Protein AF-A0A545UIY9-F1 (afdb_monomer_lite)

Sequence (228 aa):
MKNSAKHIVIAIAFALILVAITLTVGWLFYSEAGKTIEDFYLKLGELSLQVAIIVIVGTIIKSLFDWSMSQHSRQVEVSESRKELMKRMRSVHVTIANARDLMVAHQSAKSWAEQSRRLLNLLPEVEDLAEDVKVSSGMFKNRDSIVSGIEGIADYLNKCSSEYIEHHDAVDSGYRKKQKLENTIVDNQMSWVKDFMDAGEFYQKEYLSNLDKSKGVMRTEIYGGVHG

Organism: NCBI:txid2592383

pLDDT: mean 87.11, std 12.99, range [41.03, 98.19]

Foldseek 3Di:
DVVLVVVLVVLLVVLVVLLVVLQVVLVVLVVVCVPDDPPPSVVVSVVSVVVSVCSNVVSVVVSVVVVVVVVVVVVVVLLVLLVVLLVLLVVLVVLLVVLLVQCLVPQALVSLLVSLVSLVVCLVSLVVSLVSLVPDPPSAPLSVLQSQLSVLQSVLSVLSVVLCVVCSVLRVVCVVVVHGNVVSCVVVVSPSSVCSNVVHDCVCPRNVVSCCSHSVRSCCRNVPDPPD

Radius of gyration: 33.73 Å; chains: 1; bounding box: 65×29×101 Å

Structure (mmCIF, N/CA/C/O backbone):
dat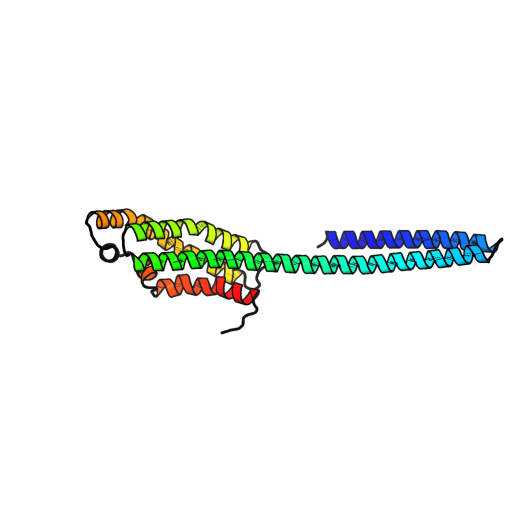a_AF-A0A545UIY9-F1
#
_entry.id   AF-A0A545UIY9-F1
#
loop_
_atom_site.group_PDB
_atom_site.id
_atom_site.type_symbol
_atom_site.label_atom_id
_atom_site.label_alt_id
_atom_site.label_comp_id
_atom_site.label_asym_id
_atom_site.label_entity_id
_atom_site.label_seq_id
_atom_site.pdbx_PDB_ins_code
_atom_site.Cartn_x
_atom_site.Cartn_y
_atom_site.Cartn_z
_atom_site.occupancy
_atom_site.B_iso_or_equiv
_atom_site.auth_seq_id
_atom_site.auth_comp_id
_atom_site.auth_asym_id
_atom_site.auth_atom_id
_atom_site.pdbx_PDB_model_num
ATOM 1 N N . MET A 1 1 ? -9.304 -6.339 27.858 1.00 52.50 1 MET A N 1
ATOM 2 C CA . MET A 1 1 ? -10.671 -6.284 28.447 1.00 52.50 1 MET A CA 1
ATOM 3 C C . MET A 1 1 ? -10.740 -6.647 29.935 1.00 52.50 1 MET A C 1
ATOM 5 O O . MET A 1 1 ? -11.487 -5.984 30.640 1.00 52.50 1 MET A O 1
ATOM 9 N N . LYS A 1 2 ? -9.960 -7.616 30.452 1.00 50.41 2 LYS A N 1
ATOM 10 C CA . LYS A 1 2 ? -10.029 -8.043 31.871 1.00 50.41 2 LYS A CA 1
ATOM 11 C C . LYS A 1 2 ? -9.797 -6.930 32.916 1.00 50.41 2 LYS A C 1
ATOM 13 O O . LYS A 1 2 ? -10.440 -6.966 33.956 1.00 50.41 2 LYS A O 1
ATOM 18 N N . ASN A 1 3 ? -8.945 -5.934 32.655 1.00 57.59 3 ASN A N 1
ATOM 19 C CA . ASN A 1 3 ? -8.663 -4.879 33.645 1.00 57.59 3 ASN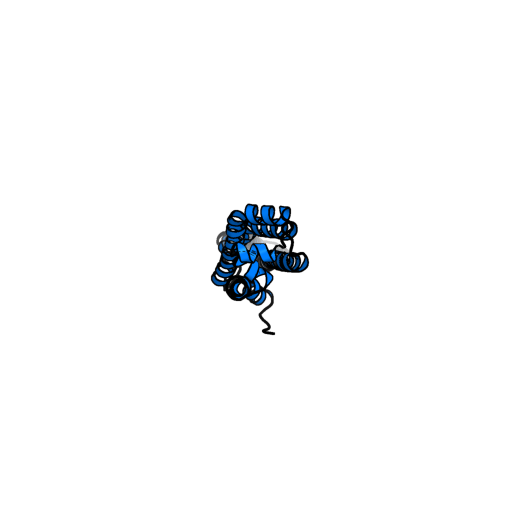 A CA 1
ATOM 20 C C . ASN A 1 3 ? -9.783 -3.834 33.778 1.00 57.59 3 ASN A C 1
ATOM 22 O O . ASN A 1 3 ? -10.075 -3.408 34.887 1.00 57.59 3 ASN A O 1
ATOM 26 N N . SER A 1 4 ? -10.478 -3.479 32.693 1.00 54.94 4 SER A N 1
ATOM 27 C CA . SER A 1 4 ? -11.601 -2.524 32.756 1.00 54.94 4 SER A CA 1
ATOM 28 C C . SER A 1 4 ? -12.792 -3.100 33.535 1.00 54.94 4 SER A C 1
ATOM 30 O O . SER A 1 4 ? -13.357 -2.414 34.380 1.00 54.94 4 SER A O 1
ATOM 32 N N . ALA A 1 5 ? -13.081 -4.396 33.366 1.00 67.75 5 ALA A N 1
ATOM 33 C CA . ALA A 1 5 ? -14.084 -5.087 34.176 1.00 67.75 5 ALA A CA 1
ATOM 34 C C . ALA A 1 5 ? -13.715 -5.098 35.671 1.00 67.75 5 ALA A C 1
ATOM 36 O O . ALA A 1 5 ? -14.576 -4.867 36.511 1.00 67.75 5 ALA A O 1
ATOM 37 N N . LYS A 1 6 ? -12.431 -5.290 36.013 1.00 70.75 6 LYS A N 1
ATOM 38 C CA . LYS A 1 6 ? -11.962 -5.217 37.407 1.00 70.75 6 LYS A CA 1
ATOM 39 C C . LYS A 1 6 ? -12.166 -3.828 38.015 1.00 70.75 6 LYS A C 1
ATOM 41 O O . LYS A 1 6 ? -12.644 -3.745 39.137 1.00 70.75 6 LYS A O 1
ATOM 46 N N . HIS A 1 7 ? -11.853 -2.752 37.291 1.00 68.88 7 HIS A N 1
ATOM 47 C CA . HIS A 1 7 ? -12.054 -1.389 37.798 1.00 68.88 7 HIS A CA 1
ATOM 48 C C . HIS A 1 7 ? -13.534 -1.045 37.991 1.00 68.88 7 HIS A C 1
ATOM 50 O O . HIS A 1 7 ? -13.875 -0.428 38.995 1.00 68.88 7 HIS A O 1
ATOM 56 N N . ILE A 1 8 ? -14.411 -1.505 37.093 1.00 67.38 8 ILE A N 1
ATOM 57 C CA . ILE A 1 8 ? -15.866 -1.350 37.241 1.00 67.38 8 ILE A CA 1
ATOM 58 C C . ILE A 1 8 ? -16.361 -2.119 38.473 1.00 67.38 8 ILE A C 1
ATOM 60 O O . ILE A 1 8 ? -17.084 -1.563 39.291 1.00 67.38 8 ILE A O 1
ATOM 64 N N . VAL A 1 9 ? -15.920 -3.367 38.659 1.00 72.69 9 VAL A N 1
ATOM 65 C CA . VAL A 1 9 ? -16.284 -4.175 39.836 1.00 72.69 9 VAL A CA 1
ATOM 66 C C . VAL A 1 9 ? -15.783 -3.533 41.133 1.00 72.69 9 VAL A C 1
ATOM 68 O O . VAL A 1 9 ? -16.528 -3.485 42.106 1.00 72.69 9 VAL A O 1
ATOM 71 N N . ILE A 1 10 ? -14.561 -2.991 41.149 1.00 73.75 10 ILE A N 1
ATOM 72 C CA . ILE A 1 10 ? -14.009 -2.282 42.313 1.00 73.75 10 ILE A CA 1
ATOM 73 C C . ILE A 1 10 ? -14.802 -1.002 42.601 1.00 73.75 10 ILE A C 1
ATOM 75 O O . ILE A 1 10 ? -15.134 -0.753 43.755 1.00 73.75 10 ILE A O 1
ATOM 79 N N . ALA A 1 11 ? -15.150 -0.213 41.580 1.00 71.88 11 ALA A N 1
ATOM 80 C CA . ALA A 1 11 ? -15.948 1.001 41.747 1.00 71.88 11 ALA A CA 1
ATOM 81 C C . ALA A 1 11 ? -17.360 0.695 42.274 1.00 71.88 11 ALA A C 1
ATOM 83 O O . ALA A 1 11 ? -17.833 1.371 43.185 1.00 71.88 11 ALA A O 1
ATOM 84 N N . ILE A 1 12 ? -18.000 -0.362 41.763 1.00 71.81 12 ILE A N 1
ATOM 85 C CA . ILE A 1 12 ? -19.298 -0.842 42.254 1.00 71.81 12 ILE A CA 1
ATOM 86 C C . ILE A 1 12 ? -19.177 -1.328 43.703 1.00 71.81 12 ILE A C 1
ATOM 88 O O . ILE A 1 12 ? -19.998 -0.957 44.535 1.00 71.81 12 ILE A O 1
ATOM 92 N N . ALA A 1 13 ? -18.142 -2.105 44.035 1.00 73.56 13 ALA A N 1
ATOM 93 C CA . ALA A 1 13 ? -17.906 -2.566 45.402 1.00 73.56 13 ALA A CA 1
ATOM 94 C C . ALA A 1 13 ? -17.689 -1.391 46.369 1.00 73.56 13 ALA A C 1
ATOM 96 O O . ALA A 1 13 ? -18.262 -1.376 47.455 1.00 73.56 13 ALA A O 1
ATOM 97 N N . PHE A 1 14 ? -16.925 -0.375 45.962 1.00 77.19 14 PHE A N 1
ATOM 98 C CA . PHE A 1 14 ? -16.686 0.821 46.768 1.00 77.19 14 PHE A CA 1
ATOM 99 C C . PHE A 1 14 ? -17.965 1.646 46.962 1.00 77.19 14 PHE A C 1
ATOM 101 O O . PHE A 1 14 ? -18.240 2.094 48.072 1.00 77.19 14 PHE A O 1
ATOM 108 N N . ALA A 1 15 ? -18.783 1.790 45.913 1.00 71.25 15 ALA A N 1
ATOM 109 C CA . ALA A 1 15 ? -20.087 2.443 45.999 1.00 71.25 15 ALA A CA 1
ATOM 110 C C . ALA A 1 15 ? -21.039 1.691 46.943 1.00 71.25 15 ALA A C 1
ATOM 112 O O . ALA A 1 15 ? -21.681 2.316 47.780 1.00 71.25 15 ALA A O 1
ATOM 113 N N . LEU A 1 16 ? -21.082 0.355 46.876 1.00 74.75 16 LEU A N 1
ATOM 114 C CA . LEU A 1 16 ? -21.884 -0.472 47.784 1.00 74.75 16 LEU A CA 1
ATOM 115 C C . LEU A 1 16 ? -21.414 -0.360 49.241 1.00 74.75 16 LEU A C 1
ATOM 117 O O . LEU A 1 16 ? -22.250 -0.293 50.138 1.00 74.75 16 LEU A O 1
ATOM 121 N N . ILE A 1 17 ? -20.100 -0.289 49.482 1.00 76.62 17 ILE A N 1
ATOM 122 C CA . ILE A 1 17 ? -19.536 -0.056 50.821 1.00 76.62 17 ILE A CA 1
ATOM 123 C C . ILE A 1 17 ? -19.945 1.326 51.341 1.00 76.62 17 ILE A C 1
ATOM 125 O O . ILE A 1 17 ? -20.389 1.437 52.479 1.00 76.62 17 ILE A O 1
ATOM 129 N N . LEU A 1 18 ? -19.852 2.370 50.514 1.00 73.81 18 LEU A N 1
ATOM 130 C CA . LEU A 1 18 ? -20.284 3.726 50.870 1.00 73.81 18 LEU A CA 1
ATOM 131 C C . LEU A 1 18 ? -21.773 3.773 51.220 1.00 73.81 18 LEU A C 1
ATOM 133 O O . LEU A 1 18 ? -22.132 4.352 52.240 1.00 73.81 18 LEU A O 1
ATOM 137 N N . VAL A 1 19 ? -22.612 3.097 50.429 1.00 75.25 19 VAL A N 1
ATOM 138 C CA . VAL A 1 19 ? -24.053 2.960 50.678 1.00 75.25 19 VAL A CA 1
ATOM 139 C C . VAL A 1 19 ? -24.310 2.233 51.993 1.00 75.25 19 VAL A C 1
ATOM 141 O O . VAL A 1 19 ? -25.092 2.717 52.810 1.00 75.25 19 VAL A O 1
ATOM 144 N N . ALA A 1 20 ? -23.620 1.115 52.234 1.00 74.81 20 ALA A N 1
ATOM 145 C CA . ALA A 1 20 ? -23.715 0.369 53.483 1.00 74.81 20 ALA A CA 1
ATOM 146 C C . ALA A 1 20 ? -23.305 1.234 54.682 1.00 74.81 20 ALA A C 1
ATOM 148 O O . ALA A 1 20 ? -24.018 1.246 55.680 1.00 74.81 20 ALA A O 1
ATOM 149 N N . ILE A 1 21 ? -22.228 2.019 54.575 1.00 76.88 21 ILE A N 1
ATOM 150 C CA . ILE A 1 21 ? -21.802 2.962 55.617 1.00 76.88 21 ILE A CA 1
ATOM 151 C C . ILE A 1 21 ? -22.883 4.022 55.852 1.00 76.88 21 ILE A C 1
ATOM 153 O O . ILE A 1 21 ? -23.285 4.211 56.995 1.00 76.88 21 ILE A O 1
ATOM 157 N N . THR A 1 22 ? -23.416 4.666 54.808 1.00 71.00 22 THR A N 1
ATOM 158 C CA . THR A 1 22 ? -24.484 5.673 54.964 1.00 71.00 22 THR A CA 1
ATOM 159 C C . THR A 1 22 ? -25.766 5.097 55.553 1.00 71.00 22 THR A C 1
ATOM 161 O O . THR A 1 22 ? -26.370 5.738 56.406 1.00 71.00 22 THR A O 1
ATOM 164 N N . LEU A 1 23 ? -26.159 3.879 55.168 1.00 74.12 23 LEU A N 1
ATOM 165 C CA . LEU A 1 23 ? -27.322 3.195 55.736 1.00 74.12 23 LEU A CA 1
ATOM 166 C C . LEU A 1 23 ? -27.083 2.798 57.194 1.00 74.12 23 LEU A C 1
ATOM 168 O O . LEU A 1 23 ? -27.982 2.946 58.011 1.00 74.12 23 LEU A O 1
ATOM 172 N N . THR A 1 24 ? -25.875 2.343 57.539 1.00 77.25 24 THR A N 1
ATOM 173 C CA . THR A 1 24 ? -25.513 1.972 58.918 1.00 77.25 24 THR A CA 1
ATOM 174 C C . THR A 1 24 ? -25.480 3.203 59.822 1.00 77.25 24 THR A C 1
ATOM 176 O O . THR A 1 24 ? -26.011 3.175 60.927 1.00 77.25 24 THR A O 1
ATOM 179 N N . VAL A 1 25 ? -24.905 4.305 59.334 1.00 76.12 25 VAL A N 1
ATOM 180 C CA . VAL A 1 25 ? -24.880 5.596 60.031 1.00 76.12 25 VAL A CA 1
ATOM 181 C C . VAL A 1 25 ? -26.299 6.154 60.173 1.00 76.12 25 VAL A C 1
ATOM 183 O O . VAL A 1 25 ? -26.684 6.555 61.266 1.00 76.12 25 VAL A O 1
ATOM 186 N N . GLY A 1 26 ? -27.109 6.116 59.111 1.00 69.56 26 GLY A N 1
ATOM 187 C CA . GLY A 1 26 ? -28.513 6.527 59.150 1.00 69.56 26 GLY A CA 1
ATOM 188 C C . GLY A 1 26 ? -29.356 5.680 60.106 1.00 69.56 26 GLY A C 1
ATOM 189 O O . GLY A 1 26 ? -30.165 6.227 60.849 1.00 69.56 26 GLY A O 1
ATOM 190 N N . TRP A 1 27 ? -29.127 4.364 60.150 1.00 74.81 27 TRP A N 1
ATOM 191 C CA . TRP A 1 27 ? -29.798 3.454 61.080 1.00 74.81 27 TRP A CA 1
ATOM 192 C C . TRP A 1 27 ? -29.417 3.726 62.539 1.00 74.81 27 TRP A C 1
ATOM 194 O O . TRP A 1 27 ? -30.308 3.783 63.380 1.00 74.81 27 TRP A O 1
ATOM 204 N N . LEU A 1 28 ? -28.133 3.972 62.827 1.00 75.88 28 LEU A N 1
ATOM 205 C CA . LEU A 1 28 ? -27.660 4.377 64.159 1.00 75.88 28 LEU A CA 1
ATOM 206 C C . LEU A 1 28 ? -28.274 5.709 64.610 1.00 75.88 28 LEU A C 1
ATOM 208 O O . LEU A 1 28 ? -28.700 5.850 65.750 1.00 75.88 28 LEU A O 1
ATOM 212 N N . PHE A 1 29 ? -28.375 6.694 63.717 1.00 69.38 29 PHE A N 1
ATOM 213 C CA . PHE A 1 29 ? -29.054 7.948 64.048 1.00 69.38 29 PHE A CA 1
ATOM 214 C C . PHE A 1 29 ? -30.562 7.759 64.254 1.00 69.38 29 PHE A C 1
ATOM 216 O O . PHE A 1 29 ? -31.135 8.380 65.144 1.00 69.38 29 PHE A O 1
ATOM 223 N N . TYR A 1 30 ? -31.202 6.883 63.476 1.00 63.59 30 TYR A N 1
ATOM 224 C CA . TYR A 1 30 ? -32.621 6.559 63.621 1.00 63.59 30 TYR A CA 1
ATOM 225 C C . TYR A 1 30 ? -32.920 5.805 64.928 1.00 63.59 30 TYR A C 1
ATOM 227 O O . TYR A 1 30 ? -33.932 6.082 65.573 1.00 63.59 30 TYR A O 1
ATOM 235 N N . SER A 1 31 ? -32.044 4.888 65.359 1.00 68.88 31 SER A N 1
ATOM 236 C CA . SER A 1 31 ? -32.199 4.174 66.635 1.00 68.88 31 SER A CA 1
ATOM 237 C C . SER A 1 31 ? -32.085 5.101 67.842 1.00 68.88 31 SER A C 1
ATOM 239 O O . SER A 1 31 ? -32.825 4.943 68.815 1.00 68.88 31 SER A O 1
ATOM 241 N N . GLU A 1 32 ? -31.204 6.097 67.764 1.00 64.50 32 GLU A N 1
ATOM 242 C CA . GLU A 1 32 ? -31.015 7.103 68.810 1.00 64.50 32 GLU A CA 1
ATOM 243 C C . GLU A 1 32 ? -32.138 8.157 68.810 1.00 64.50 32 GLU A C 1
ATOM 245 O O . GLU A 1 32 ? -32.551 8.618 69.877 1.00 64.50 32 GLU A O 1
ATOM 250 N N . ALA A 1 33 ? -32.700 8.483 67.639 1.00 54.50 33 ALA A N 1
ATOM 251 C CA . ALA A 1 33 ? -33.823 9.414 67.485 1.00 54.50 33 ALA A CA 1
ATOM 252 C C . ALA A 1 33 ? -35.091 8.977 68.231 1.00 54.50 33 ALA A C 1
ATOM 254 O O . ALA A 1 33 ? -35.854 9.824 68.693 1.00 54.50 33 ALA A O 1
ATOM 255 N N . GLY A 1 34 ? -35.283 7.667 68.424 1.00 53.84 34 GLY A N 1
ATOM 256 C CA . GLY A 1 34 ? -36.383 7.115 69.218 1.00 53.84 34 GLY A CA 1
ATOM 257 C C . GLY A 1 34 ? -36.361 7.506 70.704 1.00 53.84 34 GLY A C 1
ATOM 258 O O . GLY A 1 34 ? -37.271 7.122 71.436 1.00 53.84 34 GLY A O 1
ATOM 259 N N . LYS A 1 35 ? -35.339 8.244 71.176 1.00 59.72 35 LYS A N 1
ATOM 260 C CA . LYS A 1 35 ? -35.193 8.640 72.586 1.00 59.72 35 LYS A CA 1
ATOM 261 C C . LYS A 1 35 ? -35.317 10.140 72.864 1.00 59.72 35 LYS A C 1
ATOM 263 O O . LYS A 1 35 ? -35.659 10.468 73.998 1.00 59.72 35 LYS A O 1
ATOM 268 N N . THR A 1 36 ? -35.066 11.060 71.923 1.00 55.97 36 THR A N 1
ATOM 269 C CA . THR A 1 36 ? -35.376 12.505 72.080 1.00 55.97 36 THR A CA 1
ATOM 270 C C . THR A 1 36 ? -35.113 13.296 70.782 1.00 55.97 36 THR A C 1
ATOM 272 O O . THR A 1 36 ? -34.025 13.206 70.222 1.00 55.97 36 THR A O 1
ATOM 275 N N . ILE A 1 37 ? -36.078 14.144 70.378 1.00 56.81 37 ILE A N 1
ATOM 276 C CA . ILE A 1 37 ? -36.086 15.071 69.212 1.00 56.81 37 ILE A CA 1
ATOM 277 C C . ILE A 1 37 ? -36.343 14.377 67.853 1.00 56.81 37 ILE A C 1
ATOM 279 O O . ILE A 1 37 ? -35.426 14.066 67.101 1.00 56.81 37 ILE A O 1
ATOM 283 N N . GLU A 1 38 ? -37.624 14.185 67.520 1.00 61.72 38 GLU A N 1
ATOM 284 C CA . GLU A 1 38 ? -38.102 13.334 66.410 1.00 61.72 38 GLU A CA 1
ATOM 285 C C . GLU A 1 38 ? -37.836 13.886 64.990 1.00 61.72 38 GLU A C 1
ATOM 287 O O . GLU A 1 38 ? -37.510 13.125 64.082 1.00 61.72 38 GLU A O 1
ATOM 292 N N . ASP A 1 39 ? -37.906 15.201 64.773 1.00 64.94 39 ASP A N 1
ATOM 293 C CA . ASP A 1 39 ? -37.977 15.766 63.410 1.00 64.94 39 ASP A CA 1
ATOM 294 C C . ASP A 1 39 ? -36.617 15.934 62.703 1.00 64.94 39 ASP A C 1
ATOM 296 O O . ASP A 1 39 ? -36.519 15.902 61.473 1.00 64.94 39 ASP A O 1
ATOM 300 N N . PHE A 1 40 ? -35.543 16.136 63.471 1.00 69.31 40 PHE A N 1
ATOM 301 C CA . PHE A 1 40 ? -34.217 16.430 62.918 1.00 69.31 40 PHE A CA 1
ATOM 302 C C . PHE A 1 40 ? -33.537 15.175 62.358 1.00 69.31 40 PHE A C 1
ATOM 304 O O . PHE A 1 40 ? -33.017 15.192 61.241 1.00 69.31 40 PHE A O 1
ATOM 311 N N . TYR A 1 41 ? -33.583 14.068 63.103 1.00 65.06 41 TYR A N 1
ATOM 312 C CA . TYR A 1 41 ? -32.955 12.809 62.702 1.00 65.06 41 TYR A CA 1
ATOM 313 C C . TYR A 1 41 ? -33.697 12.109 61.560 1.00 65.06 41 TYR A C 1
ATOM 315 O O . TYR A 1 41 ? -33.049 11.519 60.696 1.00 65.06 41 TYR A O 1
ATOM 323 N N . LEU A 1 42 ? -35.029 12.231 61.498 1.00 68.44 42 LEU A N 1
ATOM 324 C CA . LEU A 1 42 ? -35.821 11.759 60.358 1.00 68.44 42 LEU A CA 1
ATOM 325 C C . LEU A 1 42 ? -35.393 12.449 59.055 1.00 68.44 42 LEU A C 1
ATOM 327 O O . LEU A 1 42 ? -35.101 11.772 58.069 1.00 68.44 42 LEU A O 1
ATOM 331 N N . LYS A 1 43 ? -35.258 13.783 59.072 1.00 74.62 43 LYS A N 1
ATOM 332 C CA . LYS A 1 43 ? -34.784 14.558 57.912 1.00 74.62 43 LYS A CA 1
ATOM 333 C C . LYS A 1 43 ? -33.350 14.210 57.521 1.00 74.62 43 LYS A C 1
ATOM 335 O O . LYS A 1 43 ? -33.047 14.128 56.336 1.00 74.62 43 LYS A O 1
ATOM 340 N N . LEU A 1 44 ? -32.470 13.976 58.494 1.00 74.06 44 LEU A N 1
ATOM 341 C CA . LEU A 1 44 ? -31.090 13.543 58.244 1.00 74.06 44 LEU A CA 1
ATOM 342 C C . LEU A 1 44 ? -31.028 12.154 57.595 1.00 74.06 44 LEU A C 1
ATOM 344 O O . LEU A 1 44 ? -30.260 11.955 56.653 1.00 74.06 44 LEU A O 1
ATOM 348 N N . GLY A 1 45 ? -31.867 11.220 58.051 1.00 69.25 45 GLY A N 1
ATOM 349 C CA . GLY A 1 45 ? -32.016 9.895 57.451 1.00 69.25 45 GLY A CA 1
ATOM 350 C C . GLY A 1 45 ? -32.500 9.970 56.002 1.00 69.25 45 GLY A C 1
ATOM 351 O O . GLY A 1 45 ? -31.872 9.389 55.117 1.00 69.25 45 GLY A O 1
ATOM 352 N N . GLU A 1 46 ? -33.546 10.752 55.735 1.00 76.88 46 GLU A N 1
ATOM 353 C CA . GLU A 1 46 ? -34.069 10.959 54.380 1.00 76.88 46 GLU A CA 1
ATOM 354 C C . GLU A 1 46 ? -33.018 11.579 53.445 1.00 76.88 46 GLU A C 1
ATOM 356 O O . GLU A 1 46 ? -32.797 11.090 52.336 1.00 76.88 46 GLU A O 1
ATOM 361 N N . LEU A 1 47 ? -32.302 12.603 53.915 1.00 77.25 47 LEU A N 1
ATOM 362 C CA . LEU A 1 47 ? -31.268 13.288 53.139 1.00 77.25 47 LEU A CA 1
ATOM 363 C C . LEU A 1 47 ? -30.072 12.363 52.864 1.00 77.25 47 LEU A C 1
ATOM 365 O O . LEU A 1 47 ? -29.549 12.340 51.750 1.00 77.25 47 LEU A O 1
ATOM 369 N N . SER A 1 48 ? -29.684 11.529 53.836 1.00 71.69 48 SER A N 1
ATOM 370 C CA . SER A 1 48 ? -28.637 10.517 53.645 1.00 71.69 48 SER A CA 1
ATOM 371 C C . SER A 1 48 ? -29.027 9.460 52.605 1.00 71.69 48 SER A C 1
ATOM 373 O O . SER A 1 48 ? -28.201 9.088 51.770 1.00 71.69 48 SER A O 1
ATOM 375 N N . LEU A 1 49 ? -30.297 9.037 52.590 1.00 74.75 49 LEU A N 1
ATOM 376 C CA . LEU A 1 49 ? -30.821 8.097 51.603 1.00 74.75 49 LEU A CA 1
ATOM 377 C C . LEU A 1 49 ? -30.850 8.722 50.203 1.00 74.75 49 LEU A C 1
ATOM 379 O O . LEU A 1 49 ? -30.436 8.081 49.239 1.00 74.75 49 LEU A O 1
ATOM 383 N N . GLN A 1 50 ? -31.278 9.983 50.085 1.00 78.44 50 GLN A N 1
ATOM 384 C CA . GLN A 1 50 ? -31.252 10.711 48.813 1.00 78.44 50 GLN A CA 1
ATOM 385 C C . GLN A 1 50 ? -29.826 10.838 48.267 1.00 78.44 50 GLN A C 1
ATOM 387 O O . GLN A 1 50 ? -29.591 10.543 47.095 1.00 78.44 50 GLN A O 1
ATOM 392 N N . VAL A 1 51 ? -28.857 11.203 49.114 1.00 74.56 51 VAL A N 1
ATOM 393 C CA . VAL A 1 51 ? -27.440 11.266 48.725 1.00 74.56 51 VAL A CA 1
ATOM 394 C C . VAL A 1 51 ? -26.933 9.890 48.289 1.00 74.56 51 VAL A C 1
ATOM 396 O O . VAL A 1 51 ? -26.290 9.789 47.244 1.00 74.56 51 VAL A O 1
ATOM 399 N N . ALA A 1 52 ? -27.262 8.822 49.022 1.00 70.88 52 ALA A N 1
ATOM 400 C CA . ALA A 1 52 ? -26.876 7.461 48.656 1.00 70.88 52 ALA A CA 1
ATOM 401 C C . ALA A 1 52 ? -27.436 7.055 47.280 1.00 70.88 52 ALA A C 1
ATOM 403 O O . ALA A 1 52 ? -26.695 6.539 46.442 1.00 70.88 52 ALA A O 1
ATOM 404 N N . ILE A 1 53 ? -28.712 7.350 47.006 1.00 77.38 53 ILE A N 1
ATOM 405 C CA . ILE A 1 53 ? -29.343 7.084 45.705 1.00 77.38 53 ILE A CA 1
ATOM 406 C C . ILE A 1 53 ? -28.644 7.870 44.590 1.00 77.38 53 ILE A C 1
ATOM 408 O O . ILE A 1 53 ? -28.302 7.289 43.559 1.00 77.38 53 ILE A O 1
ATOM 412 N N . ILE A 1 54 ? -28.377 9.163 44.797 1.00 80.31 54 ILE A N 1
ATOM 413 C CA . ILE A 1 54 ? -27.681 10.011 43.816 1.00 80.31 54 ILE A CA 1
ATOM 414 C C . ILE A 1 54 ? -26.286 9.454 43.509 1.00 80.31 54 ILE A C 1
ATOM 416 O O . ILE A 1 54 ? -25.898 9.394 42.343 1.00 80.31 54 ILE A O 1
ATOM 420 N N . VAL A 1 55 ? -25.545 8.995 44.523 1.00 80.12 55 VAL A N 1
ATOM 421 C CA . VAL A 1 55 ? -24.211 8.403 44.340 1.00 80.12 55 VAL A CA 1
ATOM 422 C C . VAL A 1 55 ? -24.285 7.093 43.552 1.00 80.12 55 VAL A C 1
ATOM 424 O O . VAL A 1 55 ? -23.494 6.908 42.624 1.00 80.12 55 VAL A O 1
ATOM 427 N N . ILE A 1 56 ? -25.236 6.201 43.857 1.00 74.62 56 ILE A N 1
ATOM 428 C CA . ILE A 1 56 ? -25.417 4.941 43.113 1.00 74.62 56 ILE A CA 1
ATOM 429 C C . ILE A 1 56 ? -25.750 5.236 41.648 1.00 74.62 56 ILE A C 1
ATOM 431 O O . ILE A 1 56 ? -25.061 4.755 40.746 1.00 74.62 56 ILE A O 1
ATOM 435 N N . VAL A 1 57 ? -26.783 6.047 41.407 1.00 79.62 57 VAL A N 1
ATOM 436 C CA . VAL A 1 57 ? -27.256 6.373 40.055 1.00 79.62 57 VAL A CA 1
ATOM 437 C C . VAL A 1 57 ? -26.163 7.094 39.268 1.00 79.62 57 VAL A C 1
ATOM 439 O O . VAL A 1 57 ? -25.861 6.703 38.140 1.00 79.62 57 VAL A O 1
ATOM 442 N N . GLY A 1 58 ? -25.501 8.079 39.880 1.00 80.12 58 GLY A N 1
ATOM 443 C CA . GLY A 1 58 ? -24.376 8.792 39.280 1.00 80.12 58 GLY A CA 1
ATOM 444 C C . GLY A 1 5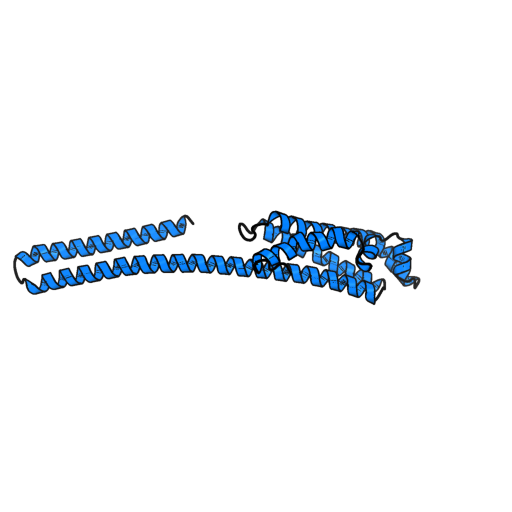8 ? -23.220 7.861 38.908 1.00 80.12 58 GLY A C 1
ATOM 445 O O . GLY A 1 58 ? -22.667 7.975 37.814 1.00 80.12 58 GLY A O 1
ATOM 446 N N . THR A 1 59 ? -22.896 6.885 39.761 1.00 80.31 59 THR A N 1
ATOM 447 C CA . THR A 1 59 ? -21.838 5.894 39.492 1.00 80.31 59 THR A CA 1
ATOM 448 C C . THR A 1 59 ? -22.195 4.970 38.327 1.00 80.31 59 THR A C 1
ATOM 450 O O . THR A 1 59 ? -21.340 4.693 37.479 1.00 80.31 59 THR A O 1
ATOM 453 N N . ILE A 1 60 ? -23.450 4.512 38.250 1.00 75.31 60 ILE A N 1
ATOM 454 C CA . ILE A 1 60 ? -23.932 3.663 37.150 1.00 75.31 60 ILE A CA 1
ATOM 455 C C . ILE A 1 60 ? -23.889 4.435 35.829 1.00 75.31 60 ILE A C 1
ATOM 457 O O . ILE A 1 60 ? -23.306 3.948 34.859 1.00 75.31 60 ILE A O 1
ATOM 461 N N . ILE A 1 61 ? -24.447 5.651 35.796 1.00 83.44 61 ILE A N 1
ATOM 462 C CA . ILE A 1 61 ? -24.468 6.497 34.593 1.00 83.44 61 ILE A CA 1
ATOM 463 C C . ILE A 1 61 ? -23.043 6.780 34.120 1.00 83.44 61 ILE A C 1
ATOM 465 O O . ILE A 1 61 ? -22.745 6.592 32.941 1.00 83.44 61 ILE A O 1
ATOM 469 N N . LYS A 1 62 ? -22.144 7.165 35.034 1.00 83.31 62 LYS A N 1
ATOM 470 C CA . LYS A 1 62 ? -20.737 7.406 34.704 1.00 83.31 62 LYS A CA 1
ATOM 471 C C . LYS A 1 62 ? -20.074 6.160 34.119 1.00 83.31 62 LYS A C 1
ATOM 473 O O . LYS A 1 62 ? -19.430 6.251 33.083 1.00 83.31 62 LYS A O 1
ATOM 478 N N . SER A 1 63 ? -20.273 4.994 34.733 1.00 76.81 63 SER A N 1
ATOM 479 C CA . SER A 1 63 ? -19.680 3.738 34.250 1.00 76.81 63 SER A CA 1
ATOM 480 C C . SER A 1 63 ? -20.163 3.371 32.843 1.00 76.81 63 SER A C 1
ATOM 482 O O . SER A 1 63 ? -19.369 2.928 32.014 1.00 76.81 63 SER A O 1
ATOM 484 N N . LEU A 1 64 ? -21.453 3.580 32.554 1.00 79.62 64 LEU A N 1
ATOM 485 C CA . LEU A 1 64 ? -22.019 3.373 31.218 1.00 79.62 64 LEU A CA 1
ATOM 486 C C . LEU A 1 64 ? -21.454 4.369 30.201 1.00 79.62 64 LEU A C 1
ATOM 488 O O . LEU A 1 64 ? -21.124 3.978 29.080 1.00 79.62 64 LEU A O 1
ATOM 492 N N . PHE A 1 65 ? -21.314 5.635 30.594 1.00 88.88 65 PHE A N 1
ATOM 493 C CA . PHE A 1 65 ? -20.750 6.677 29.744 1.00 88.88 65 PHE A CA 1
ATOM 494 C C . PHE A 1 65 ? -19.274 6.409 29.423 1.00 88.88 65 PHE A C 1
ATOM 496 O O . PHE A 1 65 ? -18.905 6.395 28.251 1.00 88.88 65 PHE A O 1
ATOM 503 N N . ASP A 1 66 ? -18.456 6.092 30.430 1.00 86.25 66 ASP A N 1
ATOM 504 C CA . ASP A 1 66 ? -17.036 5.757 30.266 1.00 86.25 66 ASP A CA 1
ATOM 505 C C . ASP A 1 66 ? -16.857 4.519 29.371 1.00 86.25 66 ASP A C 1
ATOM 507 O O . ASP A 1 66 ? -15.982 4.480 28.501 1.00 86.25 66 ASP A O 1
ATOM 511 N N . TRP A 1 67 ? -17.719 3.509 29.535 1.00 80.94 67 TRP A N 1
ATOM 512 C CA . TRP A 1 67 ? -17.719 2.328 28.673 1.00 80.94 67 TRP A CA 1
ATOM 513 C C . TRP A 1 67 ? -18.078 2.675 27.225 1.00 80.94 67 TRP A C 1
ATOM 515 O O . TRP A 1 67 ? -17.353 2.279 26.310 1.00 80.94 67 TRP A O 1
ATOM 525 N N . SER A 1 68 ? -19.148 3.446 27.012 1.00 84.56 68 SER A N 1
ATOM 526 C CA . SER A 1 68 ? -19.576 3.897 25.683 1.00 84.56 68 SER A CA 1
ATOM 527 C C . SER A 1 68 ? -18.485 4.718 24.989 1.00 84.56 68 SER A C 1
ATOM 529 O O . SER A 1 68 ? -18.114 4.437 23.847 1.00 84.56 68 SER A O 1
ATOM 531 N N . MET A 1 69 ? -17.883 5.668 25.709 1.00 87.56 69 MET A N 1
ATOM 532 C CA . MET A 1 69 ? -16.811 6.515 25.194 1.00 87.56 69 MET A CA 1
ATOM 533 C C . MET A 1 69 ? -15.551 5.703 24.870 1.00 87.56 69 MET A C 1
ATOM 535 O O . MET A 1 69 ? -14.906 5.946 23.852 1.00 87.56 69 MET A O 1
ATOM 539 N N . SER A 1 70 ? -15.232 4.682 25.674 1.00 85.56 70 SER A N 1
ATOM 540 C CA . SER A 1 70 ? -14.129 3.758 25.387 1.00 85.56 70 SER A CA 1
ATOM 541 C C . SER A 1 70 ? -14.371 2.935 24.119 1.00 85.56 70 SER A C 1
ATOM 543 O O . SER A 1 70 ? -13.444 2.757 23.327 1.00 85.56 70 SER A O 1
ATOM 545 N N . GLN A 1 71 ? -15.598 2.455 23.891 1.00 84.44 71 GLN A N 1
ATOM 546 C CA . GLN A 1 71 ? -15.947 1.750 22.652 1.00 84.44 71 GLN A CA 1
ATOM 547 C C . GLN A 1 71 ? -15.860 2.678 21.441 1.00 84.44 71 GLN A C 1
ATOM 549 O O . GLN A 1 71 ? -15.266 2.306 20.430 1.00 84.44 71 GLN A O 1
ATOM 554 N N . HIS A 1 72 ? -16.397 3.893 21.559 1.00 86.31 72 HIS A N 1
ATOM 555 C CA . HIS A 1 72 ? -16.341 4.883 20.490 1.00 86.31 72 HIS A CA 1
ATOM 556 C C . HIS A 1 72 ? -14.896 5.256 20.142 1.00 86.31 72 HIS A C 1
ATOM 558 O O . HIS A 1 72 ? -14.522 5.217 18.975 1.00 86.31 72 HIS A O 1
ATOM 564 N N . SER A 1 73 ? -14.058 5.517 21.150 1.00 86.56 73 SER A N 1
ATOM 565 C CA . SER A 1 73 ? -12.640 5.839 20.956 1.00 86.56 73 SER A CA 1
ATOM 566 C C . SER A 1 73 ? -11.899 4.730 20.200 1.00 86.56 73 SER A C 1
ATOM 568 O O . SER A 1 73 ? -11.211 5.006 19.223 1.00 86.56 73 SER A O 1
ATOM 570 N N . ARG A 1 74 ? -12.138 3.458 20.552 1.00 85.69 74 ARG A N 1
ATOM 571 C CA . ARG A 1 74 ? -11.559 2.312 19.828 1.00 85.69 74 ARG A CA 1
ATOM 572 C C . ARG A 1 74 ? -12.028 2.216 18.382 1.00 85.69 74 ARG A C 1
ATOM 574 O O . ARG A 1 74 ? -11.242 1.876 17.506 1.00 85.69 74 ARG A O 1
ATOM 581 N N . GLN A 1 75 ? -13.308 2.477 18.119 1.00 86.69 75 GLN A N 1
ATOM 582 C CA . GLN A 1 75 ? -13.830 2.467 16.751 1.00 86.69 75 GLN A CA 1
ATOM 583 C C . GLN A 1 75 ? -13.225 3.594 15.910 1.00 86.69 75 GLN A C 1
ATOM 585 O O . GLN A 1 75 ? -12.886 3.369 14.748 1.00 86.69 75 GLN A O 1
ATOM 590 N N . VAL A 1 76 ? -13.062 4.780 16.499 1.00 87.94 76 VAL A N 1
ATOM 591 C CA . VAL A 1 76 ? -12.402 5.920 15.855 1.00 87.94 76 VAL A CA 1
ATOM 592 C C . VAL A 1 76 ? -10.939 5.594 15.568 1.00 87.94 76 VAL A C 1
ATOM 594 O O . VAL A 1 76 ? -10.506 5.773 14.435 1.00 87.94 76 VAL A O 1
ATOM 597 N N . GLU A 1 77 ? -10.209 5.043 16.539 1.00 88.88 77 GLU A N 1
ATOM 598 C CA . GLU A 1 77 ? -8.812 4.627 16.380 1.00 88.88 77 GLU A CA 1
ATOM 599 C C . GLU A 1 77 ? -8.653 3.625 15.227 1.00 88.88 77 GLU A C 1
ATOM 601 O O . GLU A 1 77 ? -7.885 3.871 14.301 1.00 88.88 77 GLU A O 1
ATOM 606 N N . VAL A 1 78 ? -9.462 2.559 15.200 1.00 89.62 78 VAL A N 1
ATOM 607 C CA . VAL A 1 78 ? -9.446 1.572 14.106 1.00 89.62 78 VAL A CA 1
ATOM 608 C C . VAL A 1 78 ? -9.776 2.220 12.758 1.00 89.62 78 VAL A C 1
ATOM 610 O O . VAL A 1 78 ? -9.130 1.919 11.755 1.00 89.62 78 VAL A O 1
ATOM 613 N N . SER A 1 79 ? -10.769 3.112 12.709 1.00 89.00 79 SER A N 1
ATOM 614 C CA . SER A 1 79 ? -11.128 3.842 11.488 1.00 89.00 79 SER A CA 1
ATOM 615 C C . SER A 1 79 ? -9.974 4.712 10.981 1.00 89.00 79 SER A C 1
ATOM 617 O O . SER A 1 79 ? -9.679 4.700 9.786 1.00 89.00 79 SER A O 1
ATOM 619 N N . GLU A 1 80 ? -9.317 5.464 11.862 1.00 91.38 80 GLU A N 1
ATOM 620 C CA . GLU A 1 80 ? -8.185 6.313 11.489 1.00 91.38 80 GLU A CA 1
ATOM 621 C C . GLU A 1 80 ? -6.983 5.483 11.027 1.00 91.38 80 GLU A C 1
ATOM 623 O O . GLU A 1 80 ? -6.417 5.780 9.975 1.00 91.38 80 GLU A O 1
ATOM 628 N N . SER A 1 81 ? -6.662 4.378 11.706 1.00 91.81 81 SER A N 1
ATOM 629 C CA . SER A 1 81 ? -5.597 3.471 11.261 1.00 91.81 81 SER A CA 1
ATOM 630 C C . SER A 1 81 ? -5.882 2.859 9.884 1.00 91.81 81 SER A C 1
ATOM 632 O O . SER A 1 81 ? -4.996 2.834 9.030 1.00 91.81 81 SER A O 1
ATOM 634 N N . ARG A 1 82 ? -7.129 2.439 9.609 1.00 93.06 82 ARG A N 1
ATOM 635 C CA . ARG A 1 82 ? -7.531 1.960 8.271 1.00 93.06 82 ARG A CA 1
ATOM 636 C C . ARG A 1 82 ? -7.328 3.031 7.201 1.00 93.06 82 ARG A C 1
ATOM 638 O O . ARG A 1 82 ? -6.824 2.737 6.117 1.00 93.06 82 ARG A O 1
ATOM 645 N N . LYS A 1 83 ? -7.741 4.273 7.484 1.00 93.56 83 LYS A N 1
ATOM 646 C CA . LYS A 1 83 ? -7.567 5.402 6.557 1.00 93.56 83 LYS A CA 1
ATOM 647 C C . LYS A 1 83 ? -6.090 5.669 6.297 1.00 93.56 83 LYS A C 1
ATOM 649 O O . LYS A 1 83 ? -5.733 5.950 5.156 1.00 93.56 83 LYS A O 1
ATOM 654 N N . GLU A 1 84 ? -5.252 5.585 7.322 1.00 95.31 84 GLU A N 1
ATOM 655 C CA . GLU A 1 84 ? -3.821 5.834 7.188 1.00 95.31 84 GLU A CA 1
ATOM 656 C C . GLU A 1 84 ? -3.132 4.777 6.319 1.00 95.31 84 GLU A C 1
ATOM 658 O O . GLU A 1 84 ? -2.456 5.133 5.352 1.00 95.31 84 GLU A O 1
ATOM 663 N N . LEU A 1 85 ? -3.413 3.490 6.545 1.00 95.06 85 LEU A N 1
ATOM 664 C CA . LEU A 1 85 ? -2.939 2.413 5.666 1.00 95.06 85 LEU A CA 1
ATOM 665 C C . LEU A 1 85 ? -3.406 2.607 4.219 1.00 95.06 85 LEU A C 1
ATOM 667 O O . LEU A 1 85 ? -2.621 2.479 3.281 1.00 95.06 85 LEU A O 1
ATOM 671 N N . MET A 1 86 ? -4.666 3.000 4.017 1.00 95.31 86 MET A N 1
ATOM 672 C CA . MET A 1 86 ? -5.198 3.268 2.680 1.00 95.31 86 MET A CA 1
ATOM 673 C C . MET A 1 86 ? -4.496 4.450 1.989 1.00 95.31 86 MET A C 1
ATOM 675 O O . MET A 1 86 ? -4.280 4.416 0.773 1.00 95.31 86 MET A O 1
ATOM 679 N N . LYS A 1 87 ? -4.120 5.502 2.730 1.00 96.50 87 LYS A N 1
ATOM 680 C CA . LYS A 1 87 ? -3.339 6.625 2.184 1.00 96.50 87 LYS A CA 1
ATOM 681 C C . LYS A 1 87 ? -1.937 6.183 1.778 1.00 96.50 87 LYS A C 1
ATOM 683 O O . LYS A 1 87 ? -1.514 6.523 0.673 1.00 96.50 87 LYS A O 1
ATOM 688 N N . ARG A 1 88 ? -1.246 5.410 2.622 1.00 97.38 88 ARG A N 1
ATOM 689 C CA . ARG A 1 88 ? 0.083 4.858 2.311 1.00 97.38 88 ARG A CA 1
ATOM 690 C C . ARG A 1 88 ? 0.029 3.944 1.088 1.00 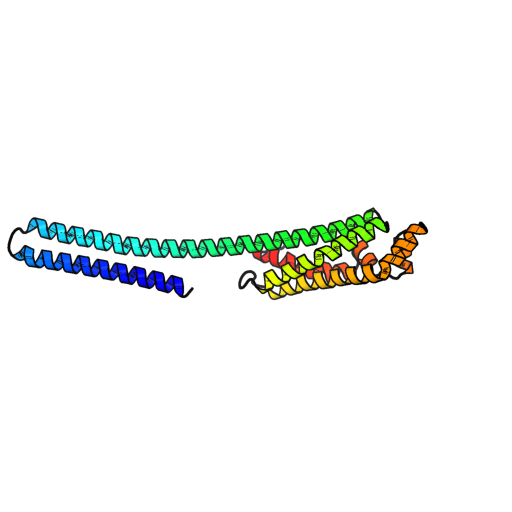97.38 88 ARG A C 1
ATOM 692 O O . ARG A 1 88 ? 0.745 4.183 0.119 1.00 97.38 88 ARG A O 1
ATOM 699 N N . MET A 1 89 ? -0.939 3.029 1.031 1.00 97.12 89 MET A N 1
ATOM 700 C CA . MET A 1 89 ? -1.167 2.176 -0.141 1.00 97.12 89 MET A CA 1
ATOM 701 C C . MET A 1 89 ? -1.468 2.984 -1.413 1.00 97.12 89 MET A C 1
ATOM 703 O O . MET A 1 89 ? -1.002 2.669 -2.512 1.00 97.12 89 MET A O 1
ATOM 707 N N . ARG A 1 90 ? -2.244 4.070 -1.294 1.00 96.25 90 ARG A N 1
ATOM 708 C CA . ARG A 1 90 ? -2.468 4.999 -2.408 1.00 96.25 90 ARG A CA 1
ATOM 709 C C . ARG A 1 90 ? -1.165 5.673 -2.842 1.00 96.25 90 ARG A C 1
ATOM 711 O O . ARG A 1 90 ? -0.967 5.807 -4.045 1.00 96.25 90 ARG A O 1
ATOM 718 N N . SER A 1 91 ? -0.318 6.094 -1.906 1.00 97.38 91 SER A N 1
ATOM 719 C CA . SER A 1 91 ? 0.983 6.714 -2.189 1.00 97.38 91 SER A CA 1
ATOM 720 C C . SER A 1 91 ? 1.909 5.768 -2.961 1.00 97.38 91 SER A C 1
ATOM 722 O O . SER A 1 91 ? 2.465 6.161 -3.991 1.00 97.38 91 SER A O 1
ATOM 724 N N . VAL A 1 92 ? 1.985 4.500 -2.537 1.00 97.69 92 VAL A N 1
ATOM 725 C CA . VAL A 1 92 ? 2.693 3.421 -3.250 1.00 97.69 92 VAL A CA 1
ATOM 726 C C . VAL A 1 92 ? 2.181 3.315 -4.684 1.00 97.69 92 VAL A C 1
ATOM 728 O O . VAL A 1 92 ? 2.948 3.447 -5.635 1.00 97.69 92 VAL A O 1
ATOM 731 N N . HIS A 1 93 ? 0.866 3.163 -4.861 1.00 97.38 93 HIS A N 1
ATOM 732 C CA . HIS A 1 93 ? 0.272 3.032 -6.191 1.00 97.38 93 HIS A CA 1
ATOM 733 C C . HIS A 1 93 ? 0.539 4.241 -7.096 1.00 97.38 93 HIS A C 1
ATOM 735 O O . HIS A 1 93 ? 0.903 4.070 -8.256 1.00 97.38 93 HIS A O 1
ATOM 741 N N . VAL A 1 94 ? 0.382 5.461 -6.574 1.00 97.56 94 VAL A N 1
ATOM 742 C CA . VAL A 1 94 ? 0.658 6.693 -7.329 1.00 97.56 94 VAL A CA 1
ATOM 743 C C . VAL A 1 94 ? 2.130 6.764 -7.727 1.00 97.56 94 VAL A C 1
ATOM 745 O O . VAL A 1 94 ? 2.437 7.162 -8.844 1.00 97.56 94 VAL A O 1
ATOM 748 N N . THR A 1 95 ? 3.043 6.345 -6.851 1.00 97.94 95 THR A N 1
ATOM 749 C CA . THR A 1 95 ? 4.475 6.300 -7.164 1.00 97.94 95 THR A CA 1
ATOM 750 C C . THR A 1 95 ? 4.769 5.323 -8.300 1.00 97.94 95 THR A C 1
ATOM 752 O O . THR A 1 95 ? 5.485 5.689 -9.228 1.00 97.94 95 THR A O 1
ATOM 755 N N . ILE A 1 96 ? 4.169 4.128 -8.273 1.00 98.00 96 ILE A N 1
ATOM 756 C CA . ILE A 1 96 ? 4.319 3.119 -9.333 1.00 98.00 96 ILE A CA 1
ATOM 757 C C . ILE A 1 96 ? 3.743 3.626 -10.662 1.00 98.00 96 ILE A C 1
ATOM 759 O O . ILE A 1 96 ? 4.414 3.554 -11.688 1.00 98.00 96 ILE A O 1
ATOM 763 N N . ALA A 1 97 ? 2.534 4.192 -10.648 1.00 97.62 97 ALA A N 1
ATOM 764 C CA . ALA A 1 97 ? 1.905 4.744 -11.847 1.00 97.62 97 ALA A CA 1
ATOM 765 C C . ALA A 1 97 ? 2.728 5.895 -12.450 1.00 97.62 97 ALA A C 1
ATOM 767 O O . ALA A 1 97 ? 3.017 5.889 -13.642 1.00 97.62 97 ALA A O 1
ATOM 768 N N . ASN A 1 98 ? 3.193 6.831 -11.616 1.00 98.00 98 ASN A N 1
ATOM 769 C CA . ASN A 1 98 ? 4.033 7.940 -12.067 1.00 98.00 98 ASN A CA 1
ATOM 770 C C . ASN A 1 98 ? 5.373 7.456 -12.635 1.00 98.00 98 ASN A C 1
ATOM 772 O O . 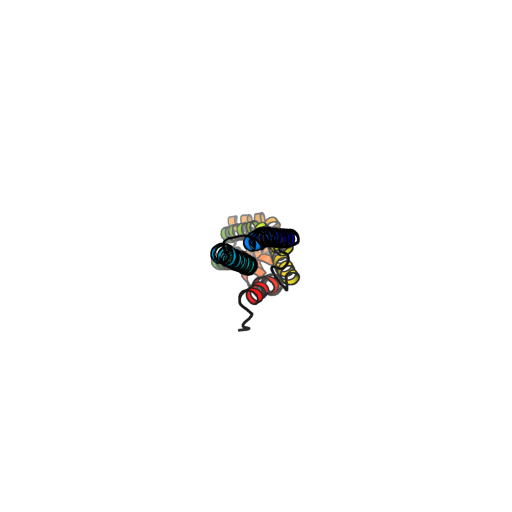ASN A 1 98 ? 5.847 8.009 -13.623 1.00 98.00 98 ASN A O 1
ATOM 776 N N . ALA A 1 99 ? 5.991 6.437 -12.027 1.00 97.94 99 ALA A N 1
ATOM 777 C CA . ALA A 1 99 ? 7.230 5.853 -12.531 1.00 97.94 99 ALA A CA 1
ATOM 778 C C . ALA A 1 99 ? 7.037 5.285 -13.944 1.00 97.94 99 ALA A C 1
ATOM 780 O O . ALA A 1 99 ? 7.839 5.581 -14.830 1.00 97.94 99 ALA A O 1
ATOM 781 N N . ARG A 1 100 ? 5.941 4.549 -14.176 1.00 97.69 100 ARG A N 1
ATOM 782 C CA . ARG A 1 100 ? 5.572 4.055 -15.509 1.00 97.69 100 ARG A CA 1
ATOM 783 C C . ARG A 1 100 ? 5.410 5.200 -16.499 1.00 97.69 100 ARG A C 1
ATOM 785 O O . ARG A 1 100 ? 6.065 5.207 -17.536 1.00 97.69 100 ARG A O 1
ATOM 792 N N . ASP A 1 101 ? 4.566 6.173 -16.169 1.00 97.69 101 ASP A N 1
ATOM 793 C CA . ASP A 1 101 ? 4.226 7.264 -17.083 1.00 97.69 101 ASP A CA 1
ATOM 794 C C . ASP A 1 101 ? 5.476 8.089 -17.454 1.00 97.69 101 ASP A C 1
ATOM 796 O O . ASP A 1 101 ? 5.648 8.478 -18.609 1.00 97.69 101 ASP A O 1
ATOM 800 N N . LEU A 1 102 ? 6.409 8.281 -16.512 1.00 97.50 102 LEU A N 1
ATOM 801 C CA . LEU A 1 102 ? 7.697 8.936 -16.766 1.00 97.50 102 LEU A CA 1
ATOM 802 C C . LEU A 1 102 ? 8.636 8.099 -17.646 1.00 97.50 102 LEU A C 1
ATOM 804 O O . LEU A 1 102 ? 9.274 8.660 -18.541 1.00 97.50 102 LEU A O 1
ATOM 808 N N . MET A 1 103 ? 8.719 6.782 -17.419 1.00 96.44 103 MET A N 1
ATOM 809 C CA . MET A 1 103 ? 9.500 5.880 -18.275 1.00 96.44 103 MET A CA 1
ATOM 810 C C . MET A 1 103 ? 8.967 5.893 -19.716 1.00 96.44 103 MET A C 1
ATOM 812 O O . MET A 1 103 ? 9.755 5.998 -20.659 1.00 96.44 103 MET A O 1
ATOM 816 N N . VAL A 1 104 ? 7.640 5.864 -19.884 1.00 96.19 104 VAL A N 1
ATOM 817 C CA . VAL A 1 104 ? 6.957 5.943 -21.187 1.00 96.19 104 VAL A CA 1
ATOM 818 C C . VAL A 1 104 ? 7.197 7.290 -21.867 1.00 96.19 104 VAL A C 1
ATOM 820 O O . VAL A 1 104 ? 7.480 7.322 -23.061 1.00 96.19 104 VAL A O 1
ATOM 823 N N . ALA A 1 105 ? 7.124 8.399 -21.129 1.00 96.12 105 ALA A N 1
ATOM 824 C CA . ALA A 1 105 ? 7.258 9.735 -21.706 1.00 96.12 105 ALA A CA 1
ATOM 825 C C . ALA A 1 105 ? 8.691 10.069 -22.153 1.00 96.12 105 ALA A C 1
ATOM 827 O O . ALA A 1 105 ? 8.880 10.715 -23.184 1.00 96.12 105 ALA A O 1
ATOM 828 N N . HIS A 1 106 ? 9.707 9.669 -21.379 1.00 92.56 106 HIS A N 1
ATOM 829 C CA . HIS A 1 106 ? 11.086 10.106 -21.613 1.00 92.56 106 HIS A CA 1
ATOM 830 C C . HIS A 1 106 ? 11.985 9.061 -22.288 1.00 92.56 106 HIS A C 1
ATOM 832 O O . HIS A 1 106 ? 13.044 9.454 -22.777 1.00 92.56 106 HIS A O 1
ATOM 838 N N . GLN A 1 107 ? 11.604 7.773 -22.300 1.00 91.06 107 GLN A N 1
ATOM 839 C CA . GLN A 1 107 ? 12.282 6.641 -22.970 1.00 91.06 107 GLN A CA 1
ATOM 840 C C . GLN A 1 107 ? 13.820 6.728 -23.025 1.00 91.06 107 GLN A C 1
ATOM 842 O O . GLN A 1 107 ? 14.461 6.468 -24.047 1.00 91.06 107 GLN A O 1
ATOM 847 N N . SER A 1 108 ? 14.438 7.123 -21.915 1.00 94.12 108 SER A N 1
ATOM 848 C CA . SER A 1 108 ? 15.883 7.324 -21.818 1.00 94.12 108 SER A CA 1
ATOM 849 C C . SER A 1 108 ? 16.459 6.444 -20.724 1.00 94.12 108 SER A C 1
ATOM 851 O O . SER A 1 108 ? 15.814 6.216 -19.702 1.00 94.12 108 SER A O 1
ATOM 853 N N . ALA A 1 109 ? 17.704 6.001 -20.908 1.00 94.56 109 ALA A N 1
ATOM 854 C CA . ALA A 1 109 ? 18.433 5.222 -19.909 1.00 94.56 109 ALA A CA 1
ATOM 855 C C . ALA A 1 109 ? 18.463 5.903 -18.536 1.00 94.56 109 ALA A C 1
ATOM 857 O O . ALA A 1 109 ? 18.276 5.251 -17.514 1.00 94.56 109 ALA A O 1
ATOM 858 N N . LYS A 1 110 ? 18.634 7.232 -18.517 1.00 94.81 110 LYS A N 1
ATOM 859 C CA . LYS A 1 110 ? 18.581 8.023 -17.286 1.00 94.81 110 LYS A CA 1
ATOM 860 C C . LYS A 1 110 ? 17.214 7.916 -16.606 1.00 94.81 110 LYS A C 1
ATOM 862 O O . LYS A 1 110 ? 17.166 7.636 -15.414 1.00 94.81 110 LYS A O 1
ATOM 867 N N . SER A 1 111 ? 16.128 8.136 -17.352 1.00 95.69 111 SER A N 1
ATOM 868 C CA . SER A 1 111 ? 14.767 8.064 -16.808 1.00 95.69 111 SER A CA 1
ATOM 869 C C . SER A 1 111 ? 14.451 6.663 -16.286 1.00 95.69 111 SER A C 1
ATOM 871 O O . SER A 1 111 ? 13.995 6.539 -15.154 1.00 95.69 111 SER A O 1
ATOM 873 N N . TRP A 1 112 ? 14.785 5.618 -17.050 1.00 96.50 112 TRP A N 1
ATOM 874 C CA . TRP A 1 112 ? 14.651 4.232 -16.604 1.00 96.50 112 TRP A CA 1
ATOM 875 C C . TRP A 1 112 ? 15.419 3.977 -15.308 1.00 96.50 112 TRP A C 1
ATOM 877 O O . TRP A 1 112 ? 14.821 3.555 -14.327 1.00 96.50 112 TRP A O 1
ATOM 887 N N . ALA A 1 113 ? 16.713 4.304 -15.254 1.00 96.69 113 ALA A N 1
ATOM 888 C CA . ALA A 1 113 ? 17.526 4.040 -14.070 1.00 96.69 113 ALA A CA 1
ATOM 889 C C . ALA A 1 113 ? 17.010 4.791 -12.832 1.00 96.69 113 ALA A C 1
ATOM 891 O O . ALA A 1 113 ? 16.992 4.244 -11.731 1.00 96.69 113 ALA A O 1
ATOM 892 N N . GLU A 1 114 ? 16.578 6.042 -13.002 1.00 97.38 114 GLU A N 1
ATOM 893 C CA . GLU A 1 114 ? 16.022 6.858 -11.923 1.00 97.38 114 GLU A CA 1
ATOM 894 C C . GLU A 1 114 ? 14.685 6.304 -11.416 1.00 97.38 114 GLU A C 1
ATOM 896 O O . GLU A 1 114 ? 14.506 6.141 -10.207 1.00 97.38 114 GLU A O 1
ATOM 901 N N . GLN A 1 115 ? 13.764 5.971 -12.326 1.00 98.12 115 GLN A N 1
ATOM 902 C CA . GLN A 1 115 ? 12.461 5.431 -11.950 1.00 98.12 115 GLN A CA 1
ATOM 903 C C . GLN A 1 115 ? 12.578 4.014 -11.375 1.00 98.12 115 GLN A C 1
ATOM 905 O O . GLN A 1 115 ? 11.950 3.742 -10.357 1.00 98.12 115 GLN A O 1
ATOM 910 N N . SER A 1 116 ? 13.435 3.148 -11.924 1.00 97.06 116 SER A N 1
ATOM 911 C CA . SER A 1 116 ? 13.701 1.821 -11.357 1.00 97.06 116 SER A CA 1
ATOM 912 C C . SER A 1 116 ? 14.237 1.944 -9.935 1.00 97.06 116 SER A C 1
ATOM 914 O O . SER A 1 116 ? 13.636 1.399 -9.020 1.00 97.06 116 SER A O 1
ATOM 916 N N . ARG A 1 117 ? 15.273 2.759 -9.680 1.00 96.88 117 ARG A N 1
ATOM 917 C CA . ARG A 1 117 ? 15.774 2.989 -8.306 1.00 96.88 117 ARG A CA 1
ATOM 918 C C . ARG A 1 117 ? 14.685 3.469 -7.351 1.00 96.88 117 ARG A C 1
ATOM 920 O O . ARG A 1 117 ? 14.651 3.049 -6.198 1.00 96.88 117 ARG A O 1
ATOM 927 N N . ARG A 1 118 ? 13.794 4.346 -7.818 1.00 97.25 118 ARG A N 1
ATOM 928 C CA . ARG A 1 118 ? 12.659 4.813 -7.017 1.00 97.25 118 ARG A CA 1
ATOM 929 C C . ARG A 1 118 ? 11.696 3.675 -6.672 1.00 97.25 118 ARG A C 1
ATOM 931 O O . ARG A 1 118 ? 11.209 3.647 -5.547 1.00 97.25 118 ARG A O 1
ATOM 938 N N . LEU A 1 119 ? 11.444 2.756 -7.604 1.00 97.31 119 LEU A N 1
ATOM 939 C CA . LEU A 1 119 ? 10.641 1.553 -7.371 1.00 97.31 119 LEU A CA 1
ATOM 940 C C . LEU A 1 119 ? 11.334 0.573 -6.415 1.00 97.31 119 LEU A C 1
ATOM 942 O O . LEU A 1 119 ? 10.676 0.049 -5.524 1.00 97.31 119 LEU A O 1
ATOM 946 N N . LEU A 1 120 ? 12.653 0.385 -6.525 1.00 95.56 120 LEU A N 1
ATOM 947 C CA . LEU A 1 120 ? 13.429 -0.438 -5.586 1.00 95.56 120 LEU A CA 1
ATOM 948 C C . LEU A 1 120 ? 13.343 0.120 -4.158 1.00 95.56 120 LEU A C 1
ATOM 950 O O . LEU A 1 120 ? 13.096 -0.621 -3.213 1.00 95.56 120 LEU A O 1
ATOM 954 N N . ASN A 1 121 ? 13.474 1.439 -4.004 1.00 96.00 121 ASN A N 1
ATOM 955 C CA . ASN A 1 121 ? 13.352 2.105 -2.705 1.00 96.00 121 ASN A CA 1
ATOM 956 C C . ASN A 1 121 ? 11.928 2.058 -2.123 1.00 96.00 121 ASN A C 1
ATOM 958 O O . ASN A 1 121 ? 11.745 2.380 -0.953 1.00 96.00 121 ASN A O 1
ATOM 962 N N . LEU A 1 122 ? 10.924 1.698 -2.928 1.00 96.88 122 LEU A N 1
ATOM 963 C CA . LEU A 1 122 ? 9.540 1.556 -2.482 1.00 96.88 122 LEU A CA 1
ATOM 964 C C . LEU A 1 122 ? 9.278 0.192 -1.836 1.00 96.88 122 LEU A C 1
ATOM 966 O O . LEU A 1 122 ? 8.329 0.072 -1.070 1.00 96.88 122 LEU A O 1
ATOM 970 N N . LEU A 1 123 ? 10.100 -0.820 -2.130 1.00 95.88 123 LEU A N 1
ATOM 971 C CA . LEU A 1 123 ? 9.883 -2.192 -1.675 1.00 95.88 123 LEU A CA 1
ATOM 972 C C . LEU A 1 123 ? 9.760 -2.315 -0.142 1.00 95.88 123 LEU A C 1
ATOM 974 O O . LEU A 1 123 ? 8.758 -2.887 0.287 1.00 95.88 123 LEU A O 1
ATOM 978 N N . PRO A 1 124 ? 10.649 -1.720 0.686 1.00 97.38 124 PRO A N 1
ATOM 979 C CA . PRO A 1 124 ? 10.516 -1.817 2.142 1.00 97.38 124 PRO A CA 1
ATOM 980 C C . PRO A 1 124 ? 9.196 -1.233 2.660 1.00 97.38 124 PRO A C 1
ATOM 982 O O . PRO A 1 124 ? 8.569 -1.808 3.536 1.00 97.38 124 PRO A O 1
ATOM 985 N N . GLU A 1 125 ? 8.714 -0.136 2.066 1.00 97.31 125 GLU A N 1
ATOM 986 C CA . GLU A 1 125 ? 7.424 0.465 2.440 1.00 97.31 125 GLU A CA 1
ATOM 987 C C . GLU A 1 125 ? 6.242 -0.463 2.106 1.00 97.31 125 GLU A C 1
ATOM 989 O O . GLU A 1 125 ? 5.249 -0.489 2.830 1.00 97.31 125 GLU A O 1
ATOM 994 N N . VAL A 1 126 ? 6.325 -1.235 1.016 1.00 97.50 126 VAL A N 1
ATOM 995 C CA . VAL A 1 126 ? 5.294 -2.229 0.666 1.00 97.50 126 VAL A CA 1
ATOM 996 C C . VAL A 1 126 ? 5.331 -3.418 1.628 1.00 97.50 126 VAL A C 1
ATOM 998 O O . VAL A 1 126 ? 4.275 -3.887 2.053 1.00 97.50 126 VAL A O 1
ATOM 1001 N N . GLU A 1 127 ? 6.520 -3.885 2.001 1.00 97.62 127 GLU A N 1
ATOM 1002 C CA . GLU A 1 127 ? 6.699 -4.967 2.976 1.00 97.62 127 GLU A CA 1
ATOM 1003 C C . GLU A 1 127 ? 6.208 -4.556 4.373 1.00 97.62 127 GLU A C 1
ATOM 1005 O O . GLU A 1 127 ? 5.435 -5.291 4.993 1.00 97.62 127 GLU A O 1
ATOM 1010 N N . ASP A 1 128 ? 6.549 -3.344 4.819 1.00 97.75 128 ASP A N 1
ATOM 1011 C CA . ASP A 1 128 ? 6.074 -2.766 6.079 1.00 97.75 128 ASP A CA 1
ATOM 1012 C C . ASP A 1 128 ? 4.543 -2.652 6.096 1.00 97.75 128 ASP A C 1
ATOM 1014 O O . ASP A 1 128 ? 3.901 -2.980 7.094 1.00 97.75 128 ASP A O 1
ATOM 1018 N N . LEU A 1 129 ? 3.922 -2.258 4.976 1.00 96.81 129 LEU A N 1
ATOM 1019 C CA . LEU A 1 129 ? 2.461 -2.240 4.856 1.00 96.81 129 LEU A CA 1
ATOM 1020 C C . LEU A 1 129 ? 1.840 -3.632 5.012 1.00 96.81 129 LEU A C 1
ATOM 1022 O O . LEU A 1 129 ? 0.777 -3.756 5.625 1.00 96.81 129 LEU A O 1
ATOM 1026 N N . ALA A 1 130 ? 2.466 -4.675 4.461 1.00 96.75 130 ALA A N 1
ATOM 1027 C CA . ALA A 1 130 ? 1.980 -6.040 4.636 1.00 96.75 130 ALA A CA 1
ATOM 1028 C C . ALA A 1 130 ? 2.070 -6.464 6.109 1.00 96.75 130 ALA A C 1
ATOM 1030 O O . ALA A 1 130 ? 1.115 -7.040 6.637 1.00 96.75 130 ALA A O 1
ATOM 1031 N N . GLU A 1 131 ? 3.178 -6.145 6.780 1.00 97.00 131 GLU A N 1
ATOM 1032 C CA . GLU A 1 131 ? 3.383 -6.475 8.191 1.00 97.00 131 GLU A CA 1
ATOM 1033 C C . GLU A 1 131 ? 2.412 -5.720 9.106 1.00 97.00 131 GLU A C 1
ATOM 1035 O O . GLU A 1 131 ? 1.752 -6.342 9.942 1.00 97.00 131 GLU A O 1
ATOM 1040 N N . ASP A 1 132 ? 2.204 -4.422 8.879 1.00 95.94 132 ASP A N 1
ATOM 1041 C CA . ASP A 1 132 ? 1.224 -3.611 9.610 1.00 95.94 132 ASP A CA 1
ATOM 1042 C C . ASP A 1 132 ? -0.192 -4.207 9.520 1.00 95.94 132 ASP A C 1
ATOM 1044 O O . ASP A 1 132 ? -0.941 -4.264 10.506 1.00 95.94 132 ASP A O 1
ATOM 1048 N N . VAL A 1 133 ? -0.577 -4.709 8.342 1.00 95.00 133 VAL A N 1
ATOM 1049 C CA . VAL A 1 133 ? -1.866 -5.388 8.152 1.00 95.00 133 VAL A CA 1
ATOM 1050 C C . VAL A 1 133 ? -1.894 -6.752 8.861 1.00 95.00 133 VAL A C 1
ATOM 1052 O O . VAL A 1 133 ? -2.925 -7.119 9.429 1.00 95.00 133 VAL A O 1
ATOM 1055 N N . LYS A 1 134 ? -0.785 -7.504 8.890 1.00 94.62 134 LYS A N 1
ATOM 1056 C CA . LYS A 1 134 ? -0.697 -8.797 9.598 1.00 94.62 134 LYS A CA 1
ATOM 1057 C C . LYS A 1 134 ? -0.864 -8.634 11.108 1.00 94.62 134 LYS A C 1
ATOM 1059 O O . LYS A 1 134 ? -1.649 -9.378 11.711 1.00 94.62 134 LYS A O 1
ATOM 1064 N N . VAL A 1 135 ? -0.169 -7.661 11.706 1.00 93.06 135 VAL A N 1
ATOM 1065 C CA . VAL A 1 135 ? -0.171 -7.430 13.163 1.00 93.06 135 VAL A CA 1
ATOM 1066 C C . VAL A 1 135 ? -1.448 -6.748 13.660 1.00 93.06 135 VAL A C 1
ATOM 1068 O O . VAL A 1 135 ? -1.818 -6.890 14.829 1.00 93.06 135 VAL A O 1
ATOM 1071 N N . SER A 1 136 ? -2.173 -6.048 12.784 1.00 89.25 136 SER A N 1
ATOM 1072 C CA . SER A 1 136 ? -3.403 -5.338 13.136 1.00 89.25 136 SER A CA 1
ATOM 1073 C C . SER A 1 136 ? -4.627 -6.263 13.247 1.00 89.25 136 SER A C 1
ATOM 1075 O O . SER A 1 136 ? -5.484 -6.377 12.367 1.00 89.25 136 SER A O 1
ATOM 1077 N N . SER A 1 137 ? -4.750 -6.926 14.400 1.00 80.19 137 SER A N 1
ATOM 1078 C CA . SER A 1 137 ? -5.905 -7.776 14.716 1.00 80.19 137 SER A CA 1
ATOM 1079 C C . SER A 1 137 ? -7.234 -7.013 14.631 1.00 80.19 137 SER A C 1
ATOM 1081 O O . SER A 1 137 ? -7.417 -5.973 15.262 1.00 80.19 137 SER A O 1
ATOM 1083 N N . GLY A 1 138 ? -8.184 -7.547 13.856 1.00 82.31 138 GLY A N 1
ATOM 1084 C CA . GLY A 1 138 ? -9.534 -6.990 13.717 1.00 82.31 138 GLY A CA 1
ATOM 1085 C C . GLY A 1 138 ? -9.621 -5.697 12.900 1.00 82.31 138 GLY A C 1
ATOM 1086 O O . GLY A 1 138 ? -10.711 -5.130 12.787 1.00 82.31 138 GLY A O 1
ATOM 1087 N N . MET A 1 139 ? -8.512 -5.233 12.308 1.00 88.62 139 MET A N 1
ATOM 1088 C CA . MET A 1 139 ? -8.528 -4.028 11.486 1.00 88.62 139 MET A CA 1
ATOM 1089 C C . MET A 1 139 ? -9.221 -4.261 10.150 1.00 88.62 139 MET A C 1
ATOM 1091 O O . MET A 1 139 ? -9.983 -3.397 9.759 1.00 88.62 139 MET A O 1
ATOM 1095 N N . PHE A 1 140 ? -9.075 -5.407 9.492 1.00 92.31 140 PHE A N 1
ATOM 1096 C CA . PHE A 1 140 ? -9.832 -5.726 8.275 1.00 92.31 140 PHE A CA 1
ATOM 1097 C C . PHE A 1 140 ? -10.490 -7.099 8.392 1.00 92.31 140 PHE A C 1
ATOM 1099 O O . PHE A 1 140 ? -9.924 -8.012 8.994 1.00 92.31 140 PHE A O 1
ATOM 1106 N N . LYS A 1 141 ? -11.691 -7.252 7.825 1.00 91.94 141 LYS A N 1
ATOM 1107 C CA . LYS A 1 141 ? -12.395 -8.542 7.759 1.00 91.94 141 LYS A CA 1
ATOM 1108 C C . LYS A 1 141 ? -11.697 -9.482 6.780 1.00 91.94 141 LYS A C 1
ATOM 1110 O O . LYS A 1 141 ? -11.490 -10.646 7.100 1.00 91.94 141 LYS A O 1
ATOM 1115 N N . ASN A 1 142 ? -11.284 -8.960 5.628 1.00 93.19 142 ASN A N 1
ATOM 1116 C CA . ASN A 1 142 ? -10.610 -9.702 4.564 1.00 93.19 142 ASN A CA 1
ATOM 1117 C C . ASN A 1 142 ? -9.087 -9.512 4.619 1.00 93.19 142 ASN A C 1
ATOM 1119 O O . ASN A 1 142 ? -8.436 -9.324 3.589 1.00 93.19 142 ASN A O 1
ATOM 1123 N N . ARG A 1 143 ? -8.515 -9.543 5.829 1.00 94.69 143 ARG A N 1
ATOM 1124 C CA . ARG A 1 143 ? -7.089 -9.289 6.074 1.00 94.69 143 ARG A CA 1
ATOM 1125 C C . ARG A 1 143 ? -6.184 -10.125 5.168 1.00 94.69 143 ARG A C 1
ATOM 1127 O O . ARG A 1 143 ? -5.292 -9.571 4.543 1.00 94.69 143 ARG A O 1
ATOM 1134 N N . ASP A 1 144 ? -6.438 -11.425 5.056 1.00 95.06 144 ASP A N 1
ATOM 1135 C CA . ASP A 1 144 ? -5.544 -12.335 4.330 1.00 95.06 144 ASP A CA 1
ATOM 1136 C C . ASP A 1 144 ? -5.517 -12.034 2.817 1.00 95.06 144 ASP A C 1
ATOM 1138 O O . ASP A 1 144 ? -4.462 -12.104 2.190 1.00 95.06 144 ASP A O 1
ATOM 1142 N N . SER A 1 145 ? -6.646 -11.596 2.240 1.00 96.12 145 SER A N 1
ATOM 1143 C CA . SER A 1 145 ? -6.696 -11.115 0.850 1.00 96.12 145 SER A CA 1
ATOM 1144 C C . SER A 1 145 ? -5.904 -9.823 0.671 1.00 96.12 145 SER A C 1
ATOM 1146 O O . SER A 1 145 ? -5.217 -9.661 -0.337 1.00 96.12 145 SER A O 1
ATOM 1148 N N . ILE A 1 146 ? -6.000 -8.902 1.636 1.00 96.50 146 ILE A N 1
ATOM 1149 C CA . ILE A 1 146 ? -5.270 -7.633 1.584 1.00 96.50 146 ILE A CA 1
ATOM 1150 C C . ILE A 1 146 ? -3.769 -7.895 1.657 1.00 96.50 146 ILE A C 1
ATOM 1152 O O . ILE A 1 146 ? -3.037 -7.400 0.805 1.00 96.50 146 ILE A O 1
ATOM 1156 N N . VAL A 1 147 ? -3.333 -8.706 2.624 1.00 97.31 147 VAL A N 1
ATOM 1157 C CA . VAL A 1 147 ? -1.928 -9.096 2.801 1.00 97.31 147 VAL A CA 1
ATOM 1158 C C . VAL A 1 147 ? -1.396 -9.762 1.538 1.00 97.31 147 VAL A C 1
ATOM 1160 O O . VAL A 1 147 ? -0.411 -9.285 0.989 1.00 97.31 147 VAL A O 1
ATOM 1163 N N . SER A 1 148 ? -2.096 -10.773 1.012 1.00 97.69 148 SER A N 1
ATOM 1164 C CA . SER A 1 148 ? -1.690 -11.453 -0.224 1.00 97.69 148 SER A CA 1
ATOM 1165 C C . SER A 1 148 ? -1.599 -10.496 -1.420 1.00 97.69 148 SER A C 1
ATOM 1167 O O . SER A 1 148 ? -0.700 -10.628 -2.247 1.00 97.69 148 SER A O 1
ATOM 1169 N N . GLY A 1 149 ? -2.493 -9.505 -1.512 1.00 97.81 149 GLY A N 1
ATOM 1170 C CA . GLY A 1 149 ? -2.416 -8.470 -2.542 1.00 97.81 149 GLY A CA 1
ATOM 1171 C C . GLY A 1 149 ? -1.218 -7.526 -2.371 1.00 97.81 149 GLY A C 1
ATOM 1172 O O . GLY A 1 149 ? -0.607 -7.139 -3.361 1.00 97.81 149 GLY A O 1
ATOM 1173 N N . ILE A 1 150 ? -0.859 -7.153 -1.139 1.00 98.19 150 ILE A N 1
ATOM 1174 C CA . ILE A 1 150 ? 0.316 -6.304 -0.877 1.00 98.19 150 ILE A CA 1
ATOM 1175 C C . ILE A 1 150 ? 1.608 -7.086 -1.156 1.00 98.19 150 ILE A C 1
ATOM 1177 O O . ILE A 1 150 ? 2.480 -6.582 -1.861 1.00 98.19 150 ILE A O 1
ATOM 1181 N N . GLU A 1 151 ? 1.703 -8.332 -0.690 1.00 98.00 151 GLU A N 1
ATOM 1182 C CA . GLU A 1 151 ? 2.845 -9.221 -0.952 1.00 98.00 151 GLU A CA 1
ATOM 1183 C C . GLU A 1 151 ? 3.022 -9.484 -2.452 1.00 98.00 151 GLU A C 1
ATOM 1185 O O . GLU A 1 151 ? 4.128 -9.371 -2.966 1.00 98.00 151 GLU A O 1
ATOM 1190 N N . GLY A 1 152 ? 1.932 -9.702 -3.194 1.00 97.88 152 GLY A N 1
ATOM 1191 C CA . GLY A 1 152 ? 2.002 -9.844 -4.650 1.00 97.88 152 GLY A CA 1
ATOM 1192 C C . GLY A 1 152 ? 2.515 -8.586 -5.369 1.00 97.88 152 GLY A C 1
ATOM 1193 O O . GLY A 1 152 ? 3.178 -8.691 -6.400 1.00 97.88 152 GLY A O 1
ATOM 1194 N N . ILE A 1 153 ? 2.262 -7.388 -4.825 1.00 97.94 153 ILE A N 1
ATOM 1195 C CA . ILE A 1 153 ? 2.867 -6.146 -5.334 1.00 97.94 153 ILE A CA 1
ATOM 1196 C C . ILE A 1 153 ? 4.360 -6.090 -4.994 1.00 97.94 153 ILE A C 1
ATOM 1198 O O . ILE A 1 153 ? 5.144 -5.670 -5.845 1.00 97.94 153 ILE A O 1
ATOM 1202 N N . ALA A 1 154 ? 4.765 -6.519 -3.796 1.00 97.94 154 ALA A N 1
ATOM 1203 C CA . ALA A 1 154 ? 6.178 -6.617 -3.431 1.00 97.94 154 ALA A CA 1
ATOM 1204 C C . ALA A 1 154 ? 6.924 -7.592 -4.360 1.00 97.94 154 ALA A C 1
ATOM 1206 O O . ALA A 1 154 ? 7.959 -7.232 -4.917 1.00 97.94 154 ALA A O 1
ATOM 1207 N N . ASP A 1 155 ? 6.354 -8.767 -4.637 1.00 97.88 155 ASP A N 1
ATOM 1208 C CA . ASP A 1 155 ? 6.898 -9.742 -5.592 1.00 97.88 155 ASP A CA 1
ATOM 1209 C C . ASP A 1 155 ? 7.023 -9.159 -7.007 1.00 97.88 155 ASP A C 1
ATOM 1211 O O . ASP A 1 155 ? 8.031 -9.356 -7.692 1.00 97.88 155 ASP A O 1
ATOM 1215 N N . TYR A 1 156 ? 6.022 -8.391 -7.447 1.00 97.06 156 TYR A N 1
ATOM 1216 C CA . TYR A 1 156 ? 6.066 -7.688 -8.727 1.00 97.06 156 TYR A CA 1
ATOM 1217 C C . TYR A 1 156 ? 7.197 -6.645 -8.785 1.00 97.06 156 TYR A C 1
ATOM 1219 O O . TYR A 1 156 ? 7.897 -6.555 -9.797 1.00 97.06 156 TYR A O 1
ATOM 1227 N N . LEU A 1 157 ? 7.412 -5.879 -7.708 1.00 97.00 157 LEU A N 1
ATOM 1228 C CA . LEU A 1 157 ? 8.509 -4.908 -7.600 1.00 97.00 157 LEU A CA 1
ATOM 1229 C C . LEU A 1 157 ? 9.882 -5.582 -7.460 1.00 97.00 157 LEU A C 1
ATOM 1231 O O . LEU A 1 157 ? 10.869 -5.070 -7.984 1.00 97.00 157 LEU A O 1
ATOM 1235 N N . ASN A 1 158 ? 9.962 -6.751 -6.826 1.00 97.31 158 ASN A N 1
ATOM 1236 C CA . ASN A 1 158 ? 11.193 -7.536 -6.759 1.00 97.31 158 ASN A CA 1
ATOM 1237 C C . ASN A 1 158 ? 11.684 -7.941 -8.154 1.00 97.31 158 ASN A C 1
ATOM 1239 O O . ASN A 1 158 ? 12.880 -7.860 -8.426 1.00 97.31 158 ASN A O 1
ATOM 1243 N N . LYS A 1 159 ? 10.771 -8.265 -9.079 1.00 96.75 159 LYS A N 1
ATOM 1244 C CA . LYS A 1 159 ? 11.122 -8.530 -10.487 1.00 96.75 159 LYS A CA 1
ATOM 1245 C C . LYS A 1 159 ? 11.730 -7.295 -11.175 1.00 96.75 159 LYS A C 1
ATOM 1247 O O . LYS A 1 159 ? 12.696 -7.443 -11.920 1.00 96.75 159 LYS A O 1
ATOM 1252 N N . CYS A 1 160 ? 11.253 -6.083 -10.860 1.00 95.44 160 CYS A N 1
ATOM 1253 C CA . CYS A 1 160 ? 11.894 -4.830 -11.293 1.00 95.44 160 CYS A CA 1
ATOM 1254 C C . CYS A 1 160 ? 13.330 -4.716 -10.768 1.00 95.44 160 CYS A C 1
ATOM 1256 O O . CYS A 1 160 ? 14.238 -4.355 -11.514 1.00 95.44 160 CYS A O 1
ATOM 1258 N N . SER A 1 161 ? 13.537 -5.036 -9.486 1.00 95.69 161 SER A N 1
ATOM 1259 C CA . SER A 1 161 ? 14.858 -5.031 -8.849 1.00 95.69 161 SER A CA 1
ATOM 1260 C C . SER A 1 161 ? 15.828 -5.981 -9.542 1.00 95.69 161 SER A C 1
ATOM 1262 O O . SER A 1 161 ? 16.924 -5.566 -9.919 1.00 95.69 161 SER A O 1
ATOM 1264 N N . SER A 1 162 ? 15.402 -7.224 -9.783 1.00 97.19 162 SER A N 1
ATOM 1265 C CA . SER A 1 162 ? 16.202 -8.220 -10.497 1.00 97.19 162 SER A CA 1
ATOM 1266 C C . SER A 1 162 ? 16.593 -7.741 -11.895 1.00 97.19 162 SER A C 1
ATOM 1268 O O . SER A 1 162 ? 17.780 -7.731 -12.214 1.00 97.19 162 SER A O 1
ATOM 1270 N N . GLU A 1 163 ? 15.630 -7.261 -12.689 1.00 96.88 163 GLU A N 1
ATOM 1271 C CA . GLU A 1 163 ? 15.894 -6.786 -14.053 1.00 96.88 163 GLU A CA 1
ATOM 1272 C C . GLU A 1 163 ? 16.784 -5.529 -14.070 1.00 96.88 163 GLU A C 1
ATOM 1274 O O . GLU A 1 163 ? 17.669 -5.388 -14.915 1.00 96.88 163 GLU A O 1
ATOM 1279 N N . TYR A 1 164 ? 16.602 -4.618 -13.107 1.00 96.62 164 TYR A N 1
ATOM 1280 C CA . TYR A 1 164 ? 17.470 -3.453 -12.958 1.00 96.62 164 TYR A CA 1
ATOM 1281 C C . TYR A 1 164 ? 18.914 -3.869 -12.667 1.00 96.62 164 TYR A C 1
ATOM 1283 O O . TYR A 1 164 ? 19.822 -3.388 -13.340 1.00 96.62 164 TYR A O 1
ATOM 1291 N N . ILE A 1 165 ? 19.140 -4.765 -11.702 1.00 96.56 165 ILE A N 1
ATOM 1292 C CA . ILE A 1 165 ? 20.485 -5.238 -11.341 1.00 96.56 165 ILE A CA 1
ATOM 1293 C C . ILE A 1 165 ? 21.154 -5.916 -12.541 1.00 96.56 165 ILE A C 1
ATOM 1295 O O . ILE A 1 165 ? 22.303 -5.597 -12.856 1.00 96.56 165 ILE A O 1
ATOM 1299 N N . GLU A 1 166 ? 20.424 -6.799 -13.224 1.00 97.62 166 GLU A N 1
ATOM 1300 C CA . GLU A 1 166 ? 20.925 -7.585 -14.353 1.00 97.62 166 GLU A CA 1
ATOM 1301 C C . GLU A 1 166 ? 21.326 -6.712 -15.550 1.00 97.62 166 GLU A C 1
ATOM 1303 O O . GLU A 1 166 ? 22.381 -6.926 -16.147 1.00 97.62 166 GLU A O 1
ATOM 1308 N N . HIS A 1 167 ? 20.528 -5.693 -15.881 1.00 97.38 167 HIS A N 1
ATOM 1309 C CA . HIS A 1 167 ? 20.687 -4.961 -17.140 1.00 97.38 167 HIS A CA 1
ATOM 1310 C C . HIS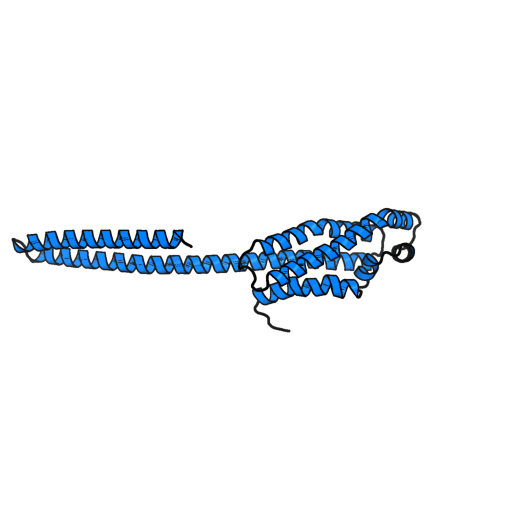 A 1 167 ? 21.177 -3.515 -16.996 1.00 97.38 167 HIS A C 1
ATOM 1312 O O . HIS A 1 167 ? 21.315 -2.829 -18.013 1.00 97.38 167 HIS A O 1
ATOM 1318 N N . HIS A 1 168 ? 21.479 -3.018 -15.787 1.00 95.62 168 HIS A N 1
ATOM 1319 C CA . HIS A 1 168 ? 21.885 -1.612 -15.623 1.00 95.62 168 HIS A CA 1
ATOM 1320 C C . HIS A 1 168 ? 23.106 -1.222 -16.474 1.00 95.62 168 HIS A C 1
ATOM 1322 O O . HIS A 1 168 ? 23.088 -0.170 -17.117 1.00 95.62 168 HIS A O 1
ATOM 1328 N N . ASP A 1 169 ? 24.127 -2.081 -16.536 1.00 96.19 169 ASP A N 1
ATOM 1329 C CA . ASP A 1 169 ? 25.344 -1.845 -17.319 1.00 96.19 169 ASP A CA 1
ATOM 1330 C C . ASP A 1 169 ? 25.073 -1.868 -18.828 1.00 96.19 169 ASP A C 1
ATOM 1332 O O . ASP A 1 169 ? 25.658 -1.089 -19.590 1.00 96.19 169 ASP A O 1
ATOM 1336 N N . ALA A 1 170 ? 24.158 -2.735 -19.272 1.00 95.69 170 ALA A N 1
ATOM 1337 C CA . ALA A 1 170 ? 23.737 -2.810 -20.667 1.00 95.69 170 ALA A CA 1
ATOM 1338 C C . ALA A 1 170 ? 22.997 -1.530 -21.085 1.00 95.69 170 ALA A C 1
ATOM 1340 O O . ALA A 1 170 ? 23.280 -0.962 -22.145 1.00 95.69 170 ALA A O 1
ATOM 1341 N N . VAL A 1 171 ? 22.111 -1.022 -20.223 1.00 95.25 171 VAL A N 1
ATOM 1342 C CA . VAL A 1 171 ? 21.383 0.234 -20.444 1.00 95.25 171 VAL A CA 1
ATOM 1343 C C . VAL A 1 171 ? 22.315 1.446 -20.450 1.00 95.25 171 VAL A C 1
ATOM 1345 O O . VAL A 1 171 ? 22.207 2.282 -21.354 1.00 95.25 171 VAL A O 1
ATOM 1348 N N . ASP A 1 172 ? 23.280 1.526 -19.530 1.00 95.00 172 ASP A N 1
ATOM 1349 C CA . ASP A 1 172 ? 24.284 2.600 -19.536 1.00 95.00 172 ASP A CA 1
ATOM 1350 C C . ASP A 1 172 ? 25.184 2.536 -20.782 1.00 95.00 172 ASP A C 1
ATOM 1352 O O . ASP A 1 172 ? 25.428 3.545 -21.451 1.00 95.00 172 ASP A O 1
ATOM 1356 N N . SER A 1 173 ? 25.617 1.334 -21.169 1.00 94.94 173 SER A N 1
ATOM 1357 C CA . SER A 1 173 ? 26.421 1.121 -22.377 1.00 94.94 173 SER A CA 1
ATOM 1358 C C . SER A 1 173 ? 25.673 1.522 -23.649 1.00 94.94 173 SER A C 1
ATOM 1360 O O . SER A 1 173 ? 26.246 2.193 -24.514 1.00 94.94 173 SER A O 1
ATOM 1362 N N . GLY A 1 174 ? 24.395 1.150 -23.767 1.00 92.50 174 GLY A N 1
ATOM 1363 C CA . GLY A 1 174 ? 23.545 1.544 -24.891 1.00 92.50 174 GLY A CA 1
ATOM 1364 C C . GLY A 1 174 ? 23.366 3.060 -24.966 1.00 92.50 174 GLY A C 1
ATOM 1365 O O . GLY A 1 174 ? 23.520 3.658 -26.034 1.00 92.50 174 GLY A O 1
ATOM 1366 N N . TYR A 1 175 ? 23.169 3.714 -23.819 1.00 93.00 175 TYR A N 1
ATOM 1367 C CA . TYR A 1 175 ? 23.089 5.171 -23.736 1.00 93.00 175 TYR A CA 1
ATOM 1368 C C . TYR A 1 175 ? 24.369 5.871 -24.200 1.00 93.00 175 TYR A C 1
ATOM 1370 O O . TYR A 1 175 ? 24.301 6.796 -25.013 1.00 93.00 175 TYR A O 1
ATOM 1378 N N . ARG A 1 176 ? 25.548 5.403 -23.765 1.00 94.00 176 ARG A N 1
ATOM 1379 C CA . ARG A 1 176 ? 26.844 5.940 -24.226 1.00 94.00 176 ARG A CA 1
ATOM 1380 C C . ARG A 1 176 ? 27.028 5.789 -25.738 1.00 94.00 176 ARG A C 1
ATOM 1382 O O . ARG A 1 176 ? 27.637 6.649 -26.372 1.00 94.00 176 ARG A O 1
ATOM 1389 N N . LYS A 1 177 ? 26.452 4.737 -26.328 1.00 94.06 177 LYS A N 1
ATOM 1390 C CA . LYS A 1 177 ? 26.397 4.499 -27.782 1.00 94.06 177 LYS A CA 1
ATOM 1391 C C . LYS A 1 177 ? 25.281 5.278 -28.495 1.00 94.06 177 LYS A C 1
ATOM 1393 O O . LYS A 1 177 ? 25.105 5.103 -29.697 1.00 94.06 177 LYS A O 1
ATOM 1398 N N . LYS A 1 178 ? 24.541 6.142 -27.788 1.00 93.31 178 LYS A N 1
ATOM 1399 C CA . LYS A 1 178 ? 23.372 6.889 -28.290 1.00 93.31 178 LYS A CA 1
ATOM 1400 C C . LYS A 1 178 ? 22.248 5.985 -28.821 1.00 93.31 178 LYS A C 1
ATOM 1402 O O . LYS A 1 178 ? 21.476 6.406 -29.682 1.00 93.31 178 LYS A O 1
ATOM 1407 N N . GLN A 1 179 ? 22.148 4.753 -28.324 1.00 92.56 179 GLN A N 1
ATOM 1408 C CA . GLN A 1 179 ? 21.023 3.870 -28.620 1.00 92.56 179 GLN A CA 1
ATOM 1409 C C . GLN A 1 179 ? 19.790 4.318 -27.825 1.00 92.56 179 GLN A C 1
ATOM 1411 O O . GLN A 1 179 ? 19.898 4.807 -26.698 1.00 92.56 179 GLN A O 1
ATOM 1416 N N . LYS A 1 180 ? 18.606 4.168 -28.428 1.00 92.50 180 LYS A N 1
ATOM 1417 C CA . LYS A 1 180 ? 17.333 4.381 -27.731 1.00 92.50 180 LYS A CA 1
ATOM 1418 C C . LYS A 1 180 ? 17.111 3.268 -26.708 1.00 92.50 180 LYS A C 1
ATOM 1420 O O . LYS A 1 180 ? 17.485 2.128 -26.971 1.00 92.50 180 LYS A O 1
ATOM 1425 N N . LEU A 1 181 ? 16.448 3.593 -25.594 1.00 94.25 181 LEU A N 1
ATOM 1426 C CA . LEU A 1 181 ? 16.130 2.620 -24.544 1.00 94.25 181 LEU A CA 1
ATOM 1427 C C . LEU A 1 181 ? 15.331 1.429 -25.092 1.00 94.25 181 LEU A C 1
ATOM 1429 O O . LEU A 1 181 ? 15.636 0.297 -24.748 1.00 94.25 181 LEU A O 1
ATOM 1433 N N . GLU A 1 182 ? 14.367 1.680 -25.978 1.00 95.00 182 GLU A N 1
ATOM 1434 C CA . GLU A 1 182 ? 13.550 0.642 -26.622 1.00 95.00 182 GLU A CA 1
ATOM 1435 C C . GLU A 1 182 ? 14.399 -0.430 -27.324 1.00 95.00 182 GLU A C 1
ATOM 1437 O O . GLU A 1 182 ? 14.154 -1.621 -27.149 1.00 95.00 182 GLU A O 1
ATOM 1442 N N . ASN A 1 183 ? 15.447 -0.023 -28.048 1.00 95.38 183 ASN A N 1
ATOM 1443 C CA . ASN A 1 183 ? 16.350 -0.970 -28.704 1.00 95.38 183 ASN A CA 1
ATOM 1444 C C . ASN A 1 183 ? 17.086 -1.815 -27.664 1.00 95.38 183 ASN A C 1
ATOM 1446 O O . ASN A 1 183 ? 17.144 -3.030 -27.794 1.00 95.38 183 ASN A O 1
ATOM 1450 N N . THR A 1 184 ? 17.588 -1.187 -26.597 1.00 95.88 184 THR A N 1
ATOM 1451 C CA . THR A 1 184 ? 18.261 -1.914 -25.517 1.00 95.88 184 THR A CA 1
ATOM 1452 C C . THR A 1 184 ? 17.328 -2.910 -24.827 1.00 95.88 184 THR A C 1
ATOM 1454 O O . THR A 1 184 ? 17.754 -4.027 -24.544 1.00 95.88 184 THR A O 1
ATOM 1457 N N . ILE A 1 185 ? 16.068 -2.526 -24.588 1.00 96.38 185 ILE A N 1
ATOM 1458 C CA . ILE A 1 185 ? 15.032 -3.391 -24.005 1.00 96.38 185 ILE A CA 1
ATOM 1459 C C . ILE A 1 185 ? 14.837 -4.643 -24.864 1.00 96.38 185 ILE A C 1
ATOM 1461 O O . ILE A 1 185 ? 14.804 -5.751 -24.334 1.00 96.38 185 ILE A O 1
ATOM 1465 N N . VAL A 1 186 ? 14.739 -4.479 -26.187 1.00 96.12 186 VAL A N 1
ATOM 1466 C CA . VAL A 1 186 ? 14.578 -5.598 -27.126 1.00 96.12 186 VAL A CA 1
ATOM 1467 C C . VAL A 1 186 ? 15.842 -6.457 -27.186 1.00 96.12 186 VAL A C 1
ATOM 1469 O O . VAL A 1 186 ? 15.751 -7.675 -27.035 1.00 96.12 186 VAL A O 1
ATOM 1472 N N . ASP A 1 187 ? 17.010 -5.833 -27.345 1.00 96.62 187 ASP A N 1
ATOM 1473 C CA . ASP A 1 187 ? 18.300 -6.515 -27.501 1.00 96.62 187 ASP A CA 1
ATOM 1474 C C . ASP A 1 187 ? 18.677 -7.346 -26.264 1.00 96.62 187 ASP A C 1
ATOM 1476 O O . ASP A 1 187 ? 19.320 -8.387 -26.393 1.00 96.62 187 ASP A O 1
ATOM 1480 N N . ASN A 1 188 ? 18.269 -6.902 -25.070 1.00 96.62 188 ASN A N 1
ATOM 1481 C CA . ASN A 1 188 ? 18.570 -7.564 -23.797 1.00 96.62 188 ASN A CA 1
ATOM 1482 C C . ASN A 1 188 ? 17.370 -8.313 -23.207 1.00 96.62 188 ASN A C 1
ATOM 1484 O O . ASN A 1 188 ? 17.457 -8.786 -22.081 1.00 96.62 188 ASN A O 1
ATOM 1488 N N . GLN A 1 189 ? 16.263 -8.428 -23.949 1.00 96.50 189 GLN A N 1
ATOM 1489 C CA . GLN A 1 189 ? 15.061 -9.152 -23.522 1.00 96.50 189 GLN A CA 1
ATOM 1490 C C . GLN A 1 189 ? 14.514 -8.696 -22.157 1.00 96.50 189 GLN A C 1
ATOM 1492 O O . GLN A 1 189 ? 14.040 -9.512 -21.368 1.00 96.50 189 GLN A O 1
ATOM 1497 N N . MET A 1 190 ? 14.532 -7.384 -21.898 1.00 96.94 190 MET A N 1
ATOM 1498 C CA . MET A 1 190 ? 14.054 -6.787 -20.645 1.00 96.94 190 MET A CA 1
ATOM 1499 C C . MET A 1 190 ? 12.515 -6.822 -20.592 1.00 96.94 190 MET A C 1
ATOM 1501 O O . MET A 1 190 ? 11.815 -5.864 -20.937 1.00 96.94 190 MET A O 1
ATOM 1505 N N . SER A 1 191 ? 11.980 -7.998 -20.276 1.00 96.94 191 SER A N 1
ATOM 1506 C CA . SER A 1 191 ? 10.556 -8.314 -20.373 1.00 96.94 191 SER A CA 1
ATOM 1507 C C . SER A 1 191 ? 9.693 -7.558 -19.363 1.00 96.94 191 SER A C 1
ATOM 1509 O O . SER A 1 191 ? 8.587 -7.147 -19.715 1.00 96.94 191 SER A O 1
ATOM 1511 N N . TRP A 1 192 ? 10.195 -7.328 -18.146 1.00 97.50 192 TRP A N 1
ATOM 1512 C CA . TRP A 1 192 ? 9.453 -6.657 -17.086 1.00 97.50 192 TRP A CA 1
ATOM 1513 C C . TRP A 1 192 ? 9.261 -5.179 -17.412 1.00 97.50 192 TRP A C 1
ATOM 1515 O O . TRP A 1 192 ? 8.130 -4.704 -17.385 1.00 97.50 192 TRP A O 1
ATOM 1525 N N . VAL A 1 193 ? 10.323 -4.448 -17.774 1.00 97.19 193 VAL A N 1
ATOM 1526 C CA . VAL A 1 193 ? 10.220 -3.013 -18.089 1.00 97.19 193 VAL A CA 1
ATOM 1527 C C . VAL A 1 193 ? 9.345 -2.784 -19.312 1.00 97.19 193 VAL A C 1
ATOM 1529 O O . VAL A 1 193 ? 8.559 -1.838 -19.325 1.00 97.19 193 VAL A O 1
ATOM 1532 N N . LYS A 1 194 ? 9.442 -3.663 -20.319 1.00 97.56 194 LYS A N 1
ATOM 1533 C CA . LYS A 1 194 ? 8.603 -3.587 -21.513 1.00 97.56 194 LYS A CA 1
ATOM 1534 C C . LYS A 1 194 ? 7.132 -3.723 -21.134 1.00 97.56 194 LYS A C 1
ATOM 1536 O O . LYS A 1 194 ? 6.333 -2.847 -21.444 1.00 97.56 194 LYS A O 1
ATOM 1541 N N . ASP A 1 195 ? 6.795 -4.792 -20.421 1.00 97.81 195 ASP A N 1
ATOM 1542 C CA . ASP A 1 195 ? 5.429 -5.051 -19.981 1.00 97.81 195 ASP A CA 1
ATOM 1543 C C . ASP A 1 195 ? 4.903 -3.956 -19.034 1.00 97.81 195 ASP A C 1
ATOM 1545 O O . ASP A 1 195 ? 3.766 -3.509 -19.175 1.00 97.81 195 ASP A O 1
ATOM 1549 N N . PHE A 1 196 ? 5.746 -3.446 -18.134 1.00 97.75 196 PHE A N 1
ATOM 1550 C CA . PHE A 1 196 ? 5.414 -2.337 -17.244 1.00 97.75 196 PHE A CA 1
ATOM 1551 C C . PHE A 1 196 ? 5.067 -1.064 -18.023 1.00 97.75 196 PHE A C 1
ATOM 1553 O O . PHE A 1 196 ? 4.028 -0.456 -17.762 1.00 97.75 196 PHE A O 1
ATOM 1560 N N . MET A 1 197 ? 5.905 -0.672 -18.989 1.00 96.94 197 MET A N 1
ATOM 1561 C CA . MET A 1 197 ? 5.697 0.512 -19.832 1.00 96.94 197 MET A CA 1
ATOM 1562 C C . MET A 1 197 ? 4.455 0.380 -20.719 1.00 96.94 197 MET A C 1
ATOM 1564 O O . MET A 1 197 ? 3.677 1.329 -20.817 1.00 96.94 197 MET A O 1
ATOM 1568 N N . ASP A 1 198 ? 4.236 -0.799 -21.299 1.00 97.19 198 ASP A N 1
ATOM 1569 C CA . ASP A 1 198 ? 3.109 -1.073 -22.196 1.00 97.19 198 ASP A CA 1
ATOM 1570 C C . ASP A 1 198 ? 1.794 -1.350 -21.440 1.00 97.19 198 ASP A C 1
ATOM 1572 O O . ASP A 1 198 ? 0.745 -1.528 -22.061 1.00 97.19 198 ASP A O 1
ATOM 1576 N N . ALA A 1 199 ? 1.833 -1.394 -20.100 1.00 96.38 199 ALA A N 1
ATOM 1577 C CA . ALA A 1 199 ? 0.741 -1.878 -19.253 1.00 96.38 199 ALA A CA 1
ATOM 1578 C C . ALA A 1 199 ? 0.212 -3.255 -19.709 1.00 96.38 199 ALA A C 1
ATOM 1580 O O . ALA A 1 199 ? -1.003 -3.492 -19.742 1.00 96.38 199 ALA A O 1
ATOM 1581 N N . GLY A 1 200 ? 1.152 -4.132 -20.071 1.00 96.38 200 GLY A N 1
ATOM 1582 C CA . GLY A 1 200 ? 0.929 -5.437 -20.674 1.00 96.38 200 GLY A CA 1
ATOM 1583 C C . GLY A 1 200 ? 0.300 -6.465 -19.735 1.00 96.38 200 GLY A C 1
ATOM 1584 O O . GLY A 1 200 ? -0.122 -6.178 -18.614 1.00 96.38 200 GLY A O 1
ATOM 1585 N N . GLU A 1 201 ? 0.179 -7.697 -20.224 1.00 95.38 201 GLU A N 1
ATOM 1586 C CA . GLU A 1 201 ? -0.546 -8.766 -19.536 1.00 95.38 201 GLU A CA 1
ATOM 1587 C C . GLU A 1 201 ? 0.018 -9.066 -18.141 1.00 95.38 201 GLU A C 1
ATOM 1589 O O . GLU A 1 201 ? -0.752 -9.308 -17.207 1.00 95.38 201 GLU A O 1
ATOM 1594 N N . PHE A 1 202 ? 1.342 -9.033 -17.984 1.00 93.38 202 PHE A N 1
ATOM 1595 C CA . PHE A 1 202 ? 1.981 -9.353 -16.716 1.00 93.38 202 PHE A CA 1
ATOM 1596 C C . PHE A 1 202 ? 1.720 -8.241 -15.678 1.00 93.38 202 PHE A C 1
ATOM 1598 O O . PHE A 1 202 ? 1.345 -8.540 -14.546 1.00 93.38 202 PHE A O 1
ATOM 1605 N N . TYR A 1 203 ? 1.731 -6.968 -16.076 1.00 95.69 203 TYR A N 1
ATOM 1606 C CA . TYR A 1 203 ? 1.329 -5.815 -15.269 1.00 95.69 203 TYR A CA 1
ATOM 1607 C C . TYR A 1 203 ? -0.140 -5.911 -14.841 1.00 95.69 203 TYR A C 1
ATOM 1609 O O . TYR A 1 203 ? -0.468 -5.727 -13.667 1.00 95.69 203 TYR A O 1
ATOM 1617 N N . GLN A 1 204 ? -1.043 -6.252 -15.762 1.00 96.06 204 GLN A N 1
ATOM 1618 C CA . GLN A 1 204 ? -2.464 -6.422 -15.436 1.00 96.06 204 GLN A CA 1
ATOM 1619 C C . GLN A 1 204 ? -2.670 -7.542 -14.404 1.00 96.06 204 GLN A C 1
ATOM 1621 O O . GLN A 1 204 ? -3.364 -7.363 -13.399 1.00 96.06 204 GLN A O 1
ATOM 1626 N N . LYS A 1 205 ? -2.046 -8.702 -14.633 1.00 94.69 205 LYS A N 1
ATOM 1627 C CA . LYS A 1 205 ? -2.239 -9.892 -13.797 1.00 94.69 205 LYS A CA 1
ATOM 1628 C C . LYS A 1 205 ? -1.546 -9.798 -12.447 1.00 94.69 205 LYS A C 1
ATOM 1630 O O . LYS A 1 205 ? -2.117 -10.234 -11.455 1.00 94.69 205 LYS A O 1
ATOM 1635 N N . GLU A 1 206 ? -0.340 -9.250 -12.395 1.00 94.19 206 GLU A N 1
ATOM 1636 C CA . GLU A 1 206 ? 0.514 -9.370 -11.207 1.00 94.19 206 GLU A CA 1
ATOM 1637 C C . GLU A 1 206 ? 0.576 -8.081 -10.405 1.00 94.19 206 GLU A C 1
ATOM 1639 O O . GLU A 1 206 ? 0.734 -8.129 -9.188 1.00 94.19 206 GLU A O 1
ATOM 1644 N N . TYR A 1 207 ? 0.361 -6.931 -11.042 1.00 97.12 207 TYR A N 1
ATOM 1645 C CA . TYR A 1 207 ? 0.236 -5.673 -10.323 1.00 97.12 207 TYR A CA 1
ATOM 1646 C C . TYR A 1 207 ? -1.226 -5.289 -10.085 1.00 97.12 207 TYR A C 1
ATOM 1648 O O . TYR A 1 207 ? -1.642 -5.172 -8.932 1.00 97.12 207 TYR A O 1
ATOM 1656 N N . LEU A 1 208 ? -2.032 -5.112 -11.138 1.00 97.06 208 LEU A N 1
ATOM 1657 C CA . LEU A 1 208 ? -3.391 -4.574 -10.977 1.00 97.06 208 LEU A CA 1
ATOM 1658 C C . LEU A 1 208 ? -4.338 -5.539 -10.255 1.00 97.06 208 LEU A C 1
ATOM 1660 O O . LEU A 1 208 ? -5.050 -5.111 -9.350 1.00 97.06 208 LEU A O 1
ATOM 1664 N N . SER A 1 209 ? -4.285 -6.842 -10.546 1.00 96.88 209 SER A N 1
ATOM 1665 C CA . SER A 1 209 ? -5.083 -7.823 -9.790 1.00 96.88 209 SER A CA 1
ATOM 1666 C C . SER A 1 209 ? -4.753 -7.811 -8.291 1.00 96.88 209 SER A C 1
ATOM 1668 O O . SER A 1 209 ? -5.643 -7.882 -7.442 1.00 96.88 209 SER A O 1
ATOM 1670 N N . ASN A 1 210 ? -3.471 -7.690 -7.945 1.00 97.19 210 ASN A N 1
ATOM 1671 C CA . ASN A 1 210 ? -3.021 -7.643 -6.556 1.00 97.19 210 ASN A CA 1
ATOM 1672 C C . ASN A 1 210 ? -3.332 -6.290 -5.890 1.00 97.19 210 ASN A C 1
ATOM 1674 O O . ASN A 1 210 ? -3.664 -6.241 -4.702 1.00 97.19 210 ASN A O 1
ATOM 1678 N N . LEU A 1 211 ? -3.349 -5.201 -6.662 1.00 96.62 211 LEU A N 1
ATOM 1679 C CA . LEU A 1 211 ? -3.859 -3.902 -6.228 1.00 96.62 211 LEU A CA 1
ATOM 1680 C C . LEU A 1 211 ? -5.356 -3.958 -5.896 1.00 96.62 211 LEU A C 1
ATOM 1682 O O . LEU A 1 211 ? -5.778 -3.393 -4.886 1.00 96.62 211 LEU A O 1
ATOM 1686 N N . ASP A 1 212 ? -6.155 -4.664 -6.691 1.00 95.94 212 ASP A N 1
ATOM 1687 C CA . ASP A 1 212 ? -7.585 -4.832 -6.425 1.00 95.94 212 ASP A CA 1
ATOM 1688 C C . ASP A 1 212 ? -7.829 -5.668 -5.162 1.00 95.94 212 ASP A C 1
ATOM 1690 O O . ASP A 1 212 ? -8.622 -5.273 -4.302 1.00 95.94 212 ASP A O 1
ATOM 1694 N N . LYS A 1 213 ? -7.077 -6.764 -4.981 1.00 94.62 213 LYS A N 1
ATOM 1695 C CA . LYS A 1 213 ? -7.121 -7.596 -3.760 1.00 94.62 213 LYS A CA 1
ATOM 1696 C C . LYS A 1 213 ? -6.717 -6.843 -2.491 1.00 94.62 213 LYS A C 1
ATOM 1698 O O . LYS A 1 213 ? -7.192 -7.186 -1.411 1.00 94.62 213 LYS A O 1
ATOM 1703 N N . SER A 1 214 ? -5.852 -5.839 -2.612 1.00 95.06 214 SER A N 1
ATOM 1704 C CA . SER A 1 214 ? -5.364 -5.034 -1.489 1.00 95.06 214 SER A CA 1
ATOM 1705 C C . SER A 1 214 ? -6.144 -3.729 -1.340 1.00 95.06 214 SER A C 1
ATOM 1707 O O . SER A 1 214 ? -7.070 -3.626 -0.534 1.00 95.06 214 SER A O 1
ATOM 1709 N N . LYS A 1 215 ? -5.804 -2.718 -2.139 1.00 93.81 215 LYS A N 1
ATOM 1710 C CA . LYS A 1 215 ? -6.414 -1.384 -2.132 1.00 93.81 215 LYS A CA 1
ATOM 1711 C C . LYS A 1 215 ? -7.917 -1.430 -2.420 1.00 93.81 215 LYS A C 1
ATOM 1713 O O . LYS A 1 215 ? -8.665 -0.682 -1.789 1.00 93.81 215 LYS A O 1
ATOM 1718 N N . GLY A 1 216 ? -8.368 -2.277 -3.347 1.00 92.62 216 GLY A N 1
ATOM 1719 C CA . GLY A 1 216 ? -9.794 -2.417 -3.677 1.00 92.62 216 GLY A CA 1
ATOM 1720 C C . GLY A 1 216 ? -10.618 -2.967 -2.507 1.00 92.62 216 GLY A C 1
ATOM 1721 O O . GLY A 1 216 ? -11.662 -2.406 -2.150 1.00 92.62 216 GLY A O 1
ATOM 1722 N N . VAL A 1 217 ? -10.101 -3.999 -1.838 1.00 93.88 217 VAL A N 1
ATOM 1723 C CA . VAL A 1 217 ? -10.720 -4.575 -0.635 1.00 93.88 217 VAL A CA 1
ATOM 1724 C C . VAL A 1 217 ? -10.688 -3.587 0.536 1.00 93.88 217 VAL A C 1
ATOM 1726 O O . VAL A 1 217 ? -11.733 -3.337 1.139 1.00 93.88 217 VAL A O 1
ATOM 1729 N N . MET A 1 218 ? -9.547 -2.934 0.802 1.00 93.69 218 MET A N 1
ATOM 1730 C CA . MET A 1 218 ? -9.442 -1.892 1.837 1.00 93.69 218 MET A CA 1
ATOM 1731 C C . MET A 1 218 ? -10.457 -0.763 1.616 1.00 93.69 218 MET A C 1
ATOM 1733 O O . MET A 1 218 ? -11.147 -0.350 2.548 1.00 93.69 218 MET A O 1
ATOM 1737 N N . ARG A 1 219 ? -10.605 -0.290 0.371 1.00 93.38 219 ARG A N 1
ATOM 1738 C CA . ARG A 1 219 ? -11.586 0.746 0.014 1.00 93.38 219 ARG A CA 1
ATOM 1739 C C . ARG A 1 219 ? -13.015 0.298 0.317 1.00 93.38 219 ARG A C 1
ATOM 1741 O O . ARG A 1 219 ? -13.780 1.073 0.889 1.00 93.38 219 ARG A O 1
ATOM 1748 N N . THR A 1 220 ? -13.363 -0.931 -0.056 1.00 92.69 220 THR A N 1
ATOM 1749 C CA . THR A 1 220 ? -14.692 -1.511 0.185 1.00 92.69 220 THR A CA 1
ATOM 1750 C C . THR A 1 220 ? -15.015 -1.577 1.678 1.00 92.69 220 THR A C 1
ATOM 1752 O O . THR A 1 220 ? -16.132 -1.247 2.077 1.00 92.69 220 THR A O 1
ATOM 1755 N N . GLU A 1 221 ? -14.042 -1.944 2.514 1.00 90.50 221 GLU A N 1
ATOM 1756 C CA . GLU A 1 221 ? -14.230 -2.021 3.967 1.00 90.50 221 GLU A CA 1
ATOM 1757 C C . GLU A 1 221 ? -14.291 -0.655 4.665 1.00 90.50 221 GLU A C 1
ATOM 1759 O O . GLU A 1 221 ? -14.972 -0.524 5.683 1.00 90.50 221 GLU A O 1
ATOM 1764 N N . ILE A 1 222 ? -13.595 0.360 4.143 1.00 90.25 222 ILE A N 1
ATOM 1765 C CA . ILE A 1 222 ? -13.571 1.711 4.729 1.00 90.25 222 ILE A CA 1
ATOM 1766 C C . ILE A 1 222 ? -14.820 2.507 4.356 1.00 90.25 222 ILE A C 1
ATOM 1768 O O . ILE A 1 222 ? -15.395 3.178 5.210 1.00 90.25 222 ILE A O 1
ATOM 1772 N N . TYR A 1 223 ? -15.226 2.460 3.087 1.00 87.69 223 TYR A N 1
ATOM 1773 C CA . TYR A 1 223 ? -16.287 3.326 2.568 1.00 87.69 223 TYR A CA 1
ATOM 1774 C C . TYR A 1 223 ? -17.640 2.628 2.421 1.00 87.69 223 TYR A C 1
ATOM 1776 O O . TYR A 1 223 ? -18.612 3.298 2.091 1.00 87.69 223 TYR A O 1
ATOM 1784 N N . GLY A 1 224 ? -17.713 1.317 2.683 1.00 77.06 224 GLY A N 1
ATOM 1785 C CA . GLY A 1 224 ? -18.918 0.519 2.467 1.00 77.06 224 GLY A CA 1
ATOM 1786 C C . GLY A 1 224 ? -19.195 0.397 0.975 1.00 77.06 224 GLY A C 1
ATOM 1787 O O . GLY A 1 224 ? -19.857 1.254 0.403 1.00 77.06 224 GLY A O 1
ATOM 1788 N N . GLY A 1 225 ? -18.626 -0.637 0.346 1.00 58.69 225 GLY A N 1
ATOM 1789 C CA . GLY A 1 225 ? -18.634 -0.852 -1.105 1.00 58.69 225 GLY A CA 1
ATOM 1790 C C . GLY A 1 225 ? -19.915 -0.407 -1.809 1.00 58.69 225 GLY A C 1
ATOM 1791 O O . GLY A 1 225 ? -20.921 -1.106 -1.791 1.00 58.69 225 GLY A O 1
ATOM 1792 N N . VAL A 1 226 ? -19.845 0.739 -2.482 1.00 48.69 226 VAL A N 1
ATOM 1793 C CA . VAL A 1 226 ? -20.734 1.043 -3.596 1.00 48.69 226 VAL A CA 1
ATOM 1794 C C . VAL A 1 226 ? -19.999 0.513 -4.815 1.00 48.69 226 VAL A C 1
ATOM 1796 O O . VAL A 1 226 ? -19.013 1.109 -5.250 1.00 48.69 226 VAL A O 1
ATOM 1799 N N . HIS A 1 227 ? -20.407 -0.662 -5.291 1.00 41.03 227 HIS A N 1
ATOM 1800 C CA . HIS A 1 227 ? -20.026 -1.128 -6.618 1.00 41.03 227 HIS A CA 1
ATOM 1801 C C . HIS A 1 227 ? -20.499 -0.072 -7.623 1.00 41.03 227 HIS A C 1
ATOM 1803 O O . HIS A 1 227 ? -21.702 0.113 -7.805 1.00 41.03 227 HIS A O 1
ATOM 1809 N N . GLY A 1 228 ? -19.545 0.673 -8.178 1.00 41.25 228 GLY A N 1
ATOM 1810 C CA . GLY A 1 228 ? -19.710 1.483 -9.378 1.00 41.25 228 GLY A CA 1
ATOM 1811 C C . GLY A 1 228 ? -19.049 0.770 -10.538 1.00 41.25 228 GLY A C 1
ATOM 1812 O O . GLY A 1 228 ? -17.997 0.139 -10.282 1.00 41.25 228 GLY A O 1
#

Secondary structure (DSSP, 8-state):
-HHHHHHHHHHHHHHHHHHHHHHHHHHHHHHHHTTS-HHHHHHHHHHHHHHHHHHHHHHHHHHHHHHHHHHHHHHHHHHHHHHHHHHHHHHHHHHHHHHHHHHHHH-SHHHHHHHHHHHHTTHHHHHHHHHHHHH-TTS-TTHHHHHHHHHHHHHHHHHHHHHHHHHHHHHHHHHHTT--HHHHHHHTT-HHHHHHHHT-HHIIIIIIHHHIIIIIHHHHHHHT----